Protein AF-A0A8H8BY19-F1 (afdb_monomer)

Sequence (186 aa):
MSLSYDSFLDRKVAGRWGPIPSEADAIRGLIRGDLSTEQAAKEFIKDVNASRSVDQAEMKLWRIWRLLADVTAKFPLYHDQLLDMTVAIHSLPSLQIQGETAVKWEDLPILSQTWAETVFNWSDLANTESANLPGHINHMAFTAKLTAKAIPGADFISHAEDDMWYAFEKTPELAEELNTMAAFRA

Structure (mmCIF, N/CA/C/O backbone):
data_AF-A0A8H8BY19-F1
#
_entry.id   AF-A0A8H8BY19-F1
#
loop_
_atom_site.group_PDB
_atom_site.id
_atom_site.type_symbol
_atom_site.label_atom_id
_atom_site.label_alt_id
_atom_site.label_comp_id
_atom_site.label_asym_id
_atom_site.label_entity_id
_atom_site.label_seq_id
_atom_site.pdbx_PDB_ins_code
_atom_site.Cartn_x
_atom_site.Cartn_y
_atom_site.Cartn_z
_atom_site.occupancy
_atom_site.B_iso_or_equiv
_atom_site.auth_seq_id
_atom_site.auth_comp_id
_atom_site.auth_asym_id
_atom_site.auth_atom_id
_atom_site.pdbx_PDB_model_num
ATOM 1 N N . MET A 1 1 ? 23.331 2.016 -12.132 1.00 43.47 1 MET A N 1
ATOM 2 C CA . MET A 1 1 ? 22.955 0.920 -11.209 1.00 43.47 1 MET A CA 1
ATOM 3 C C . MET A 1 1 ? 21.482 1.070 -10.879 1.00 43.47 1 MET A C 1
ATOM 5 O O . MET A 1 1 ? 21.103 2.121 -10.375 1.00 43.47 1 MET A O 1
ATOM 9 N N . SER A 1 2 ? 20.646 0.084 -11.206 1.00 55.06 2 SER A N 1
ATOM 10 C CA . SER A 1 2 ? 19.261 0.049 -10.727 1.00 55.06 2 SER A CA 1
ATOM 11 C C . SER A 1 2 ? 19.271 -0.067 -9.202 1.00 55.06 2 SER A C 1
ATOM 13 O O . SER A 1 2 ? 19.983 -0.912 -8.662 1.00 55.06 2 SER A O 1
ATOM 15 N N . LEU A 1 3 ? 18.518 0.785 -8.505 1.00 65.88 3 LEU A N 1
ATOM 16 C CA . LEU A 1 3 ? 18.331 0.630 -7.062 1.00 65.88 3 LEU A CA 1
ATOM 17 C C . LEU A 1 3 ? 17.654 -0.721 -6.794 1.00 65.88 3 LEU A C 1
ATOM 19 O O . LEU A 1 3 ? 16.636 -1.013 -7.420 1.00 65.88 3 LEU A O 1
ATOM 23 N N . SER A 1 4 ? 18.185 -1.525 -5.871 1.00 85.69 4 SER A N 1
ATOM 24 C CA . SER A 1 4 ? 17.437 -2.675 -5.355 1.00 85.69 4 SER A CA 1
ATOM 25 C C . SER A 1 4 ? 16.243 -2.175 -4.538 1.00 85.69 4 SER A C 1
ATOM 27 O O . SER A 1 4 ? 16.311 -1.088 -3.954 1.00 85.69 4 SER A O 1
ATOM 29 N N . TYR A 1 5 ? 15.163 -2.957 -4.462 1.00 84.25 5 TYR A N 1
ATOM 30 C CA . TYR A 1 5 ? 14.011 -2.601 -3.626 1.00 84.25 5 TYR A CA 1
ATOM 31 C C . TYR A 1 5 ? 14.418 -2.416 -2.155 1.00 84.25 5 TYR A C 1
ATOM 33 O O . TYR A 1 5 ? 13.938 -1.488 -1.516 1.00 84.25 5 TYR A O 1
ATOM 41 N N . ASP A 1 6 ? 15.386 -3.191 -1.653 1.00 89.06 6 ASP A N 1
ATOM 42 C CA . ASP A 1 6 ? 15.935 -3.013 -0.304 1.00 89.06 6 ASP A CA 1
ATOM 43 C C . ASP A 1 6 ? 16.528 -1.622 -0.104 1.00 89.06 6 ASP A C 1
ATOM 45 O O . ASP A 1 6 ? 16.096 -0.882 0.775 1.00 89.06 6 ASP A O 1
ATOM 49 N N . SER A 1 7 ? 17.444 -1.217 -0.987 1.00 90.25 7 SER A N 1
ATOM 50 C CA . SER A 1 7 ? 18.066 0.108 -0.906 1.00 90.25 7 SER A CA 1
ATOM 51 C C . SER A 1 7 ? 17.065 1.252 -1.102 1.00 90.25 7 SER A C 1
ATOM 53 O O . SER A 1 7 ? 17.299 2.370 -0.643 1.00 90.25 7 SER A O 1
ATOM 55 N N . PHE A 1 8 ? 15.949 0.997 -1.792 1.00 91.19 8 PHE A N 1
ATOM 56 C CA . PHE A 1 8 ? 14.873 1.968 -1.964 1.00 91.19 8 PHE A CA 1
ATOM 57 C C . PHE A 1 8 ? 14.074 2.131 -0.676 1.00 91.19 8 PHE A C 1
ATOM 59 O O . PHE A 1 8 ? 13.877 3.257 -0.222 1.00 91.19 8 PHE A O 1
ATOM 66 N N . LEU A 1 9 ? 13.660 1.014 -0.080 1.00 92.56 9 LEU A N 1
ATOM 67 C CA . LEU A 1 9 ? 12.917 0.990 1.173 1.00 92.56 9 LEU A CA 1
ATOM 68 C C . LEU A 1 9 ? 13.741 1.594 2.315 1.00 92.56 9 LEU A C 1
ATOM 70 O O . LEU A 1 9 ? 13.229 2.442 3.039 1.00 92.56 9 LEU A O 1
ATOM 74 N N . ASP A 1 10 ? 15.034 1.276 2.405 1.00 92.81 10 ASP A N 1
ATOM 75 C CA . ASP A 1 10 ? 15.926 1.840 3.427 1.00 92.81 10 ASP A CA 1
ATOM 76 C C . ASP A 1 10 ? 16.028 3.369 3.316 1.00 92.81 10 ASP A C 1
ATOM 78 O O . ASP A 1 10 ? 15.975 4.085 4.317 1.00 92.81 10 ASP A O 1
ATOM 82 N N . ARG A 1 11 ? 16.105 3.903 2.088 1.00 91.50 11 ARG A N 1
ATOM 83 C CA . ARG A 1 11 ? 16.092 5.358 1.856 1.00 91.50 11 ARG A CA 1
ATOM 84 C C . ARG A 1 11 ? 14.761 5.995 2.225 1.00 91.50 11 ARG A C 1
ATOM 86 O O . ARG A 1 11 ? 14.761 7.115 2.727 1.00 91.50 11 ARG A O 1
ATOM 93 N N . LYS A 1 12 ? 13.642 5.317 1.955 1.00 90.62 12 LYS A N 1
ATOM 94 C CA . LYS A 1 12 ? 12.312 5.803 2.336 1.00 90.62 12 LYS A CA 1
ATOM 95 C C . LYS A 1 12 ? 12.190 5.863 3.855 1.00 90.62 12 LYS A C 1
ATOM 97 O O . LYS A 1 12 ? 11.837 6.920 4.361 1.00 90.62 12 LYS A O 1
ATOM 102 N N . VAL A 1 13 ? 12.573 4.802 4.566 1.00 92.50 13 VAL A N 1
ATOM 103 C CA . VAL A 1 13 ? 12.566 4.740 6.040 1.00 92.50 13 VAL A CA 1
ATOM 104 C C . VAL A 1 13 ? 13.479 5.798 6.669 1.00 92.50 13 VAL A C 1
ATOM 106 O O . VAL A 1 13 ? 13.131 6.386 7.686 1.00 92.50 13 VAL A O 1
ATOM 109 N N . ALA A 1 14 ? 14.627 6.096 6.056 1.00 89.94 14 ALA A N 1
ATOM 110 C CA . ALA A 1 14 ? 15.522 7.156 6.528 1.00 89.94 14 ALA A CA 1
ATOM 111 C C . ALA A 1 14 ? 14.954 8.581 6.344 1.00 89.94 14 ALA A C 1
ATOM 113 O O . ALA A 1 14 ? 15.517 9.547 6.866 1.00 89.94 14 ALA A O 1
ATOM 114 N N . GLY A 1 15 ? 13.867 8.742 5.584 1.00 87.06 15 GLY A N 1
ATOM 115 C CA . GLY A 1 15 ? 13.211 10.025 5.370 1.00 87.06 15 GLY A CA 1
ATOM 116 C C . GLY A 1 15 ? 12.492 10.524 6.624 1.00 87.06 15 GLY A C 1
ATOM 117 O O . GLY A 1 15 ? 11.805 9.769 7.302 1.00 87.06 15 GLY A O 1
ATOM 118 N N . ARG A 1 16 ? 12.572 11.834 6.896 1.00 78.75 16 ARG A N 1
ATOM 119 C CA . ARG A 1 16 ? 11.925 12.477 8.061 1.00 78.75 16 ARG A CA 1
ATOM 120 C C . ARG A 1 16 ? 10.416 12.205 8.163 1.00 78.75 16 ARG A C 1
ATOM 122 O O . ARG A 1 16 ? 9.881 12.154 9.263 1.00 78.75 16 ARG A O 1
ATOM 129 N N . TRP A 1 17 ? 9.762 12.059 7.017 1.00 77.69 17 TRP A N 1
ATOM 130 C CA . TRP A 1 17 ? 8.329 11.779 6.881 1.00 77.69 17 TRP A CA 1
ATOM 131 C C . TRP A 1 17 ? 8.085 10.440 6.172 1.00 77.69 17 TRP A C 1
ATOM 133 O O . TRP A 1 17 ? 7.052 10.239 5.543 1.00 77.69 17 TRP A O 1
ATOM 143 N N . GLY A 1 18 ? 9.092 9.566 6.195 1.00 80.56 18 GLY A N 1
ATOM 144 C CA . GLY A 1 18 ? 9.059 8.267 5.549 1.00 80.56 18 GLY A CA 1
ATOM 145 C C . GLY A 1 18 ? 8.195 7.248 6.288 1.00 80.56 18 GLY A C 1
ATOM 146 O O . GLY A 1 18 ? 7.755 7.506 7.412 1.00 80.56 18 GLY A O 1
ATOM 147 N N . PRO A 1 19 ? 7.963 6.077 5.671 1.00 89.81 19 PRO A N 1
ATOM 148 C CA . PRO A 1 19 ? 7.373 4.938 6.360 1.00 89.81 19 PRO A CA 1
ATOM 149 C C . PRO A 1 19 ? 8.201 4.532 7.577 1.00 89.81 19 PRO A C 1
ATOM 151 O O . PRO A 1 19 ? 9.410 4.774 7.643 1.00 89.81 19 PRO A O 1
ATOM 154 N N . ILE A 1 20 ? 7.563 3.847 8.518 1.00 92.81 20 ILE A N 1
ATOM 155 C CA . ILE A 1 20 ? 8.289 3.224 9.627 1.00 92.81 20 ILE A CA 1
ATOM 156 C C . ILE A 1 20 ? 8.901 1.882 9.179 1.00 92.81 20 ILE A C 1
ATOM 158 O O . ILE A 1 20 ? 8.417 1.280 8.216 1.00 92.81 20 ILE A O 1
ATOM 162 N N . PRO A 1 21 ? 9.934 1.365 9.876 1.00 93.50 21 PRO A N 1
ATOM 163 C CA . PRO A 1 21 ? 10.612 0.132 9.473 1.00 93.50 21 PRO A CA 1
ATOM 164 C C . PRO A 1 21 ? 9.674 -1.058 9.243 1.00 93.50 21 PRO A C 1
ATOM 166 O O . PRO A 1 21 ? 9.805 -1.735 8.231 1.00 93.50 21 PRO A O 1
ATOM 169 N N . SER A 1 22 ? 8.672 -1.262 10.107 1.00 92.88 22 SER A N 1
ATOM 170 C CA . SER A 1 22 ? 7.745 -2.396 9.980 1.00 92.88 22 SER A CA 1
ATOM 171 C C . SER A 1 22 ? 6.882 -2.350 8.715 1.00 92.88 22 SER A C 1
ATOM 173 O O . SER A 1 22 ? 6.568 -3.395 8.157 1.00 92.88 22 SER A O 1
ATOM 175 N N . GLU A 1 23 ? 6.519 -1.156 8.233 1.00 95.75 23 GLU A N 1
ATOM 176 C CA . GLU A 1 23 ? 5.756 -0.994 6.984 1.00 95.75 23 GLU A CA 1
ATOM 177 C C . GLU A 1 23 ? 6.618 -1.389 5.776 1.00 95.75 23 GLU A C 1
ATOM 179 O O . GLU A 1 23 ? 6.172 -2.105 4.878 1.00 95.75 23 GLU A O 1
ATOM 184 N N . ALA A 1 24 ? 7.887 -0.975 5.777 1.00 95.81 24 ALA A N 1
ATOM 185 C CA . ALA A 1 24 ? 8.849 -1.369 4.753 1.00 95.81 24 ALA A CA 1
ATOM 186 C C . ALA A 1 24 ? 9.183 -2.870 4.817 1.00 95.81 24 A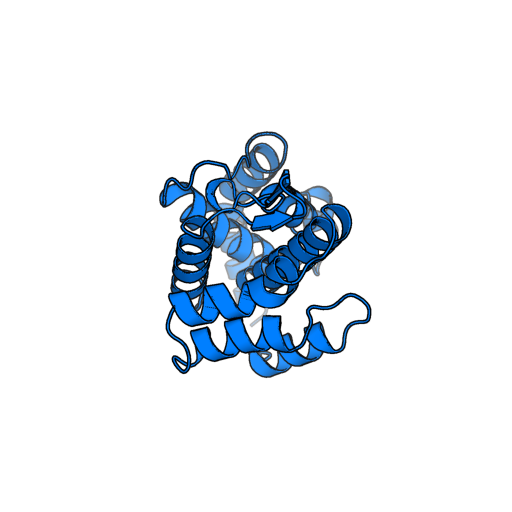LA A C 1
ATOM 188 O O . ALA A 1 24 ? 9.274 -3.528 3.778 1.00 95.81 24 ALA A O 1
ATOM 189 N N . ASP A 1 25 ? 9.327 -3.422 6.022 1.00 96.06 25 ASP A N 1
ATOM 190 C CA . ASP A 1 25 ? 9.606 -4.841 6.246 1.00 96.06 25 ASP A CA 1
ATOM 191 C C . ASP A 1 25 ? 8.457 -5.739 5.783 1.00 96.06 25 ASP A C 1
ATOM 193 O O . ASP A 1 25 ? 8.717 -6.811 5.241 1.00 96.06 25 ASP A O 1
ATOM 197 N N . ALA A 1 26 ? 7.203 -5.297 5.909 1.00 97.81 26 ALA A N 1
ATOM 198 C CA . ALA A 1 26 ? 6.054 -6.027 5.379 1.00 97.81 26 ALA A CA 1
ATOM 199 C C . ALA A 1 26 ? 6.132 -6.188 3.848 1.00 97.81 26 ALA A C 1
ATOM 201 O O . ALA A 1 26 ? 5.996 -7.300 3.335 1.00 97.81 26 ALA A O 1
ATOM 202 N N . ILE A 1 27 ? 6.438 -5.105 3.119 1.00 97.19 27 ILE A N 1
ATOM 203 C CA . ILE A 1 27 ? 6.631 -5.145 1.658 1.00 97.19 27 ILE A CA 1
ATOM 204 C C . ILE A 1 27 ? 7.841 -6.010 1.291 1.00 97.19 27 ILE A C 1
ATOM 206 O O . ILE A 1 27 ? 7.775 -6.819 0.366 1.00 97.19 27 ILE A O 1
ATOM 210 N N . ARG A 1 28 ? 8.950 -5.861 2.018 1.00 95.69 28 ARG A N 1
ATOM 211 C CA . ARG A 1 28 ? 10.169 -6.652 1.814 1.00 95.69 28 ARG A CA 1
ATOM 212 C C . ARG A 1 28 ? 9.901 -8.144 1.997 1.00 95.69 28 ARG A C 1
ATOM 214 O O . ARG A 1 28 ? 10.290 -8.932 1.139 1.00 95.69 28 ARG A O 1
ATOM 221 N N . GLY A 1 29 ? 9.228 -8.518 3.082 1.00 97.06 29 GLY A N 1
ATOM 222 C CA . GLY A 1 29 ? 8.882 -9.902 3.383 1.00 97.06 29 GLY A CA 1
ATOM 223 C C . GLY A 1 29 ? 7.946 -10.502 2.337 1.00 97.06 29 GLY A C 1
ATOM 224 O O . GLY A 1 29 ? 8.169 -11.628 1.903 1.00 97.06 29 GLY A O 1
ATOM 225 N N . LEU A 1 30 ? 6.966 -9.731 1.857 1.00 97.62 30 LEU A N 1
ATOM 226 C CA . LEU A 1 30 ? 6.095 -10.143 0.755 1.00 97.62 30 LEU A CA 1
ATOM 227 C C . LEU A 1 30 ? 6.883 -10.398 -0.538 1.00 97.62 30 LEU A C 1
ATOM 229 O O . LEU A 1 30 ? 6.752 -11.451 -1.153 1.00 97.62 30 LEU A O 1
ATOM 233 N N . ILE A 1 31 ? 7.725 -9.443 -0.943 1.00 95.31 31 ILE A N 1
ATOM 234 C CA . ILE A 1 31 ? 8.509 -9.515 -2.184 1.00 95.31 31 ILE A CA 1
ATOM 235 C C . ILE A 1 31 ? 9.494 -10.691 -2.167 1.00 95.31 31 ILE A C 1
ATOM 237 O O . ILE A 1 31 ? 9.711 -11.331 -3.197 1.00 95.31 31 ILE A O 1
ATOM 241 N N . ARG A 1 32 ? 10.090 -10.986 -1.008 1.00 94.81 32 ARG A N 1
ATOM 242 C CA . ARG A 1 32 ? 11.016 -12.115 -0.827 1.00 94.81 32 ARG A CA 1
ATOM 243 C C . ARG A 1 32 ? 10.314 -13.468 -0.715 1.00 94.81 32 ARG A C 1
ATOM 245 O O . ARG A 1 32 ? 10.975 -14.489 -0.874 1.00 94.81 32 ARG A O 1
ATOM 252 N N . GLY A 1 33 ? 9.007 -13.477 -0.455 1.00 95.25 33 GLY A N 1
ATOM 253 C CA . GLY A 1 33 ? 8.255 -14.687 -0.120 1.00 95.25 33 GLY A CA 1
ATOM 254 C C . GLY A 1 33 ? 8.462 -15.164 1.322 1.00 95.25 33 GLY A C 1
ATOM 255 O O . GLY A 1 33 ? 8.084 -16.286 1.648 1.00 95.25 33 GLY A O 1
ATOM 256 N N . ASP A 1 34 ? 9.041 -14.325 2.186 1.00 97.25 34 ASP A N 1
ATOM 257 C CA . ASP A 1 34 ? 9.213 -14.601 3.618 1.00 97.25 34 ASP A CA 1
ATOM 258 C C . ASP A 1 34 ? 7.882 -14.464 4.382 1.00 97.25 34 ASP A C 1
ATOM 260 O O . ASP A 1 34 ? 7.689 -15.081 5.431 1.00 97.25 34 ASP A O 1
ATOM 264 N N . LEU A 1 35 ? 6.960 -13.647 3.860 1.00 98.06 35 LEU A N 1
ATOM 265 C CA . LEU A 1 35 ? 5.611 -13.451 4.385 1.00 98.06 35 LEU A CA 1
ATOM 266 C C . LEU A 1 35 ? 4.572 -13.858 3.339 1.00 98.06 35 LEU A C 1
ATOM 268 O O . LEU A 1 35 ? 4.680 -13.497 2.168 1.00 98.06 35 LEU A O 1
ATOM 272 N N . SER A 1 36 ? 3.521 -14.547 3.787 1.00 98.38 36 SER A N 1
ATOM 273 C CA . SER A 1 36 ? 2.288 -14.678 2.998 1.00 98.38 36 SER A CA 1
ATOM 274 C C . SER A 1 36 ? 1.613 -13.319 2.799 1.00 98.38 36 SER A C 1
ATOM 276 O O . SER A 1 36 ? 1.825 -12.385 3.579 1.00 98.38 36 SER A O 1
ATOM 278 N N . THR A 1 37 ? 0.745 -13.230 1.793 1.00 97.81 37 THR A N 1
ATOM 279 C CA . THR A 1 37 ? -0.059 -12.040 1.492 1.00 97.81 37 THR A CA 1
ATOM 280 C C . THR A 1 37 ? -0.803 -11.514 2.723 1.00 97.81 37 THR A C 1
ATOM 282 O O . THR A 1 37 ? -0.755 -10.321 3.023 1.00 97.81 37 THR A O 1
ATOM 285 N N . GLU A 1 38 ? -1.436 -12.394 3.498 1.00 98.00 38 GLU A N 1
ATOM 286 C CA . GLU A 1 38 ? -2.218 -12.028 4.680 1.00 98.00 38 GLU A CA 1
ATOM 287 C C . GLU A 1 38 ? -1.337 -11.571 5.847 1.00 98.00 38 GLU A C 1
ATOM 289 O O . GLU A 1 38 ? -1.726 -10.687 6.615 1.00 98.00 38 GLU A O 1
ATOM 294 N N . GLN A 1 39 ? -0.153 -12.171 6.008 1.00 98.25 39 GLN A N 1
ATOM 295 C CA . GLN A 1 39 ? 0.817 -11.743 7.020 1.00 98.25 39 GLN A CA 1
ATOM 296 C C . GLN A 1 39 ? 1.388 -10.369 6.676 1.00 98.25 39 GLN A C 1
ATOM 298 O O . GLN A 1 39 ? 1.431 -9.500 7.546 1.00 98.25 39 GLN A O 1
ATOM 303 N N . ALA A 1 40 ? 1.772 -10.164 5.415 1.00 98.38 40 ALA A N 1
ATOM 304 C CA . ALA A 1 40 ? 2.260 -8.883 4.930 1.00 98.38 40 ALA A CA 1
ATOM 305 C C . ALA A 1 40 ? 1.201 -7.789 5.103 1.00 98.38 40 ALA A C 1
ATOM 307 O O . ALA A 1 40 ? 1.508 -6.750 5.675 1.00 98.38 40 ALA A O 1
ATOM 308 N N . ALA A 1 41 ? -0.057 -8.047 4.728 1.00 98.25 41 ALA A N 1
ATOM 309 C CA . ALA A 1 41 ? -1.160 -7.106 4.925 1.00 98.25 41 ALA A CA 1
ATOM 310 C C . ALA A 1 41 ? -1.295 -6.674 6.395 1.00 98.25 41 ALA A C 1
ATOM 312 O O . ALA A 1 41 ? -1.329 -5.481 6.690 1.00 98.25 41 ALA A O 1
ATOM 313 N N . LYS A 1 42 ? -1.313 -7.633 7.333 1.00 97.94 42 LYS A N 1
ATOM 314 C CA . LYS A 1 42 ? -1.439 -7.350 8.774 1.00 97.94 42 LYS A CA 1
ATOM 315 C C . LYS A 1 42 ? -0.250 -6.580 9.339 1.00 97.94 42 LYS A C 1
ATOM 317 O O . LYS A 1 42 ? -0.460 -5.674 10.142 1.00 97.94 42 LYS A O 1
ATOM 322 N N . GLU A 1 43 ? 0.973 -6.935 8.951 1.00 98.00 43 GLU A N 1
ATOM 323 C CA . GLU A 1 43 ? 2.173 -6.213 9.389 1.00 98.00 43 GLU A CA 1
ATOM 324 C C . GLU A 1 43 ? 2.242 -4.809 8.773 1.00 98.00 43 GLU A C 1
ATOM 326 O O . GLU A 1 43 ? 2.605 -3.860 9.466 1.00 98.00 43 GLU A O 1
ATOM 331 N N . PHE A 1 44 ? 1.802 -4.645 7.522 1.00 98.19 44 PHE A N 1
ATOM 332 C CA . PHE A 1 44 ? 1.781 -3.362 6.823 1.00 98.19 44 PHE A CA 1
ATOM 333 C C . PHE A 1 44 ? 0.859 -2.342 7.502 1.00 98.19 44 PHE A C 1
ATOM 335 O O . PHE A 1 44 ? 1.245 -1.194 7.694 1.00 98.19 44 PHE A O 1
ATOM 342 N N . ILE A 1 45 ? -0.334 -2.761 7.938 1.00 97.50 45 ILE A N 1
ATOM 343 C CA . ILE A 1 45 ? -1.305 -1.867 8.597 1.00 97.50 45 ILE A CA 1
ATOM 344 C C . ILE A 1 45 ? -1.184 -1.832 10.128 1.00 97.50 45 ILE A C 1
ATOM 346 O O . ILE A 1 45 ? -2.002 -1.215 10.814 1.00 97.50 45 ILE A O 1
ATOM 350 N N . LYS A 1 46 ? -0.194 -2.524 10.696 1.00 97.00 46 LYS A N 1
ATOM 351 C CA . LYS A 1 46 ? -0.076 -2.766 12.141 1.00 97.00 46 LYS A CA 1
ATOM 352 C C . LYS A 1 46 ? -0.094 -1.494 12.975 1.00 97.00 46 LYS A C 1
ATOM 354 O O . LYS A 1 46 ? -0.752 -1.456 14.012 1.00 97.00 46 LYS A O 1
ATOM 359 N N . ASP A 1 47 ? 0.602 -0.452 12.524 1.00 96.12 47 ASP A N 1
ATOM 360 C CA . ASP A 1 47 ? 0.636 0.819 13.246 1.00 96.12 47 ASP A CA 1
ATOM 361 C C . ASP A 1 47 ? -0.698 1.573 13.141 1.00 96.12 47 ASP A C 1
ATOM 363 O O . ASP A 1 47 ? -1.137 2.172 14.126 1.00 96.12 47 ASP A O 1
ATOM 367 N N . VAL A 1 48 ? -1.394 1.491 11.998 1.00 96.81 48 VAL A N 1
ATOM 368 C CA . VAL A 1 48 ? -2.755 2.038 11.855 1.00 96.81 48 VAL A CA 1
ATOM 369 C C . VAL A 1 48 ? -3.678 1.380 12.880 1.00 96.81 48 VAL A C 1
ATOM 371 O O . VAL A 1 48 ? -4.334 2.083 13.646 1.00 96.81 48 VAL A O 1
ATOM 374 N N . ASN A 1 49 ? -3.635 0.050 12.993 1.00 96.12 49 ASN A N 1
ATOM 375 C CA . ASN A 1 49 ? -4.430 -0.709 13.963 1.00 96.12 49 ASN A CA 1
ATOM 376 C C . ASN A 1 49 ? -4.044 -0.459 15.429 1.00 96.12 49 ASN A C 1
ATOM 378 O O . ASN A 1 49 ? -4.846 -0.714 16.324 1.00 96.12 49 ASN A O 1
ATOM 382 N N . ALA A 1 50 ? -2.837 0.044 15.693 1.00 96.50 50 ALA A N 1
ATOM 383 C CA . ALA A 1 50 ? -2.382 0.411 17.034 1.00 96.50 50 ALA A CA 1
ATOM 384 C C . ALA A 1 50 ? -2.771 1.849 17.443 1.00 96.50 50 ALA A C 1
ATOM 386 O O . ALA A 1 50 ? -2.377 2.315 18.517 1.00 96.50 50 ALA A O 1
ATOM 387 N N . SER A 1 51 ? -3.499 2.578 16.591 1.00 97.00 51 SER A N 1
ATOM 388 C CA . SER A 1 51 ? -3.932 3.958 16.846 1.00 97.00 51 SER A CA 1
ATOM 389 C C . SER A 1 51 ? -4.886 4.062 18.033 1.00 97.00 51 SER A C 1
ATOM 391 O O . SER A 1 51 ? -5.700 3.177 18.286 1.00 97.00 51 SER A O 1
ATOM 393 N N . ARG A 1 52 ? -4.789 5.174 18.770 1.00 96.19 52 ARG A N 1
ATOM 394 C CA . ARG A 1 52 ? -5.626 5.445 19.954 1.00 96.19 52 ARG A CA 1
ATOM 395 C C . ARG A 1 52 ? -6.695 6.515 19.724 1.00 96.19 52 ARG A C 1
ATOM 397 O O . ARG A 1 52 ? -7.508 6.744 20.616 1.00 96.19 52 ARG A O 1
ATOM 404 N N . SER A 1 53 ? -6.681 7.152 18.557 1.00 96.19 53 SER A N 1
ATOM 405 C CA . SER A 1 53 ? -7.675 8.120 18.086 1.00 96.19 53 SER A CA 1
ATOM 406 C C . SER A 1 53 ? -7.853 7.996 16.572 1.00 96.19 53 SER A C 1
ATOM 408 O O . SER A 1 53 ? -6.981 7.444 15.893 1.00 96.19 53 SER A O 1
ATOM 410 N N . VAL A 1 54 ? -8.963 8.530 16.057 1.00 92.94 54 VAL A N 1
ATOM 411 C CA . VAL A 1 54 ? -9.243 8.611 14.614 1.00 92.94 54 VAL A CA 1
ATOM 412 C C . VAL A 1 54 ? -8.149 9.412 13.900 1.00 92.94 54 VAL A C 1
ATOM 414 O O . VAL A 1 54 ? -7.518 8.878 12.994 1.00 92.94 54 VAL A O 1
AT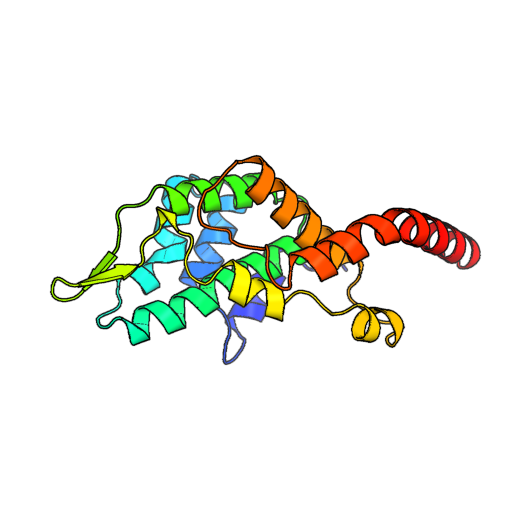OM 417 N N . ASP A 1 55 ? -7.795 10.597 14.408 1.00 92.06 55 ASP A N 1
ATOM 418 C CA . ASP A 1 55 ? -6.727 11.438 13.840 1.00 92.06 55 ASP A CA 1
ATOM 419 C C . ASP A 1 55 ? -5.384 10.696 13.699 1.00 92.06 55 ASP A C 1
ATOM 421 O O . ASP A 1 55 ? -4.667 10.841 12.709 1.00 92.06 55 ASP A O 1
ATOM 425 N N . GLN A 1 56 ? -5.024 9.864 14.689 1.00 94.50 56 GLN A N 1
ATOM 426 C CA . GLN A 1 56 ? -3.803 9.059 14.610 1.00 94.50 56 GLN A CA 1
ATOM 427 C C . GLN A 1 56 ? -3.887 8.006 13.506 1.00 94.50 56 GLN A C 1
ATOM 429 O O . GLN A 1 56 ? -2.879 7.754 12.847 1.00 94.50 56 GLN A O 1
ATOM 434 N N . ALA A 1 57 ? -5.050 7.379 13.323 1.00 94.56 57 ALA A N 1
ATOM 435 C CA . ALA A 1 57 ? -5.248 6.393 12.272 1.00 94.56 57 ALA A CA 1
ATOM 436 C C . ALA A 1 57 ? -5.153 7.050 10.887 1.00 94.56 57 ALA A C 1
ATOM 438 O O . ALA A 1 57 ? -4.414 6.550 10.041 1.00 94.56 57 ALA A O 1
ATOM 439 N N . GLU A 1 58 ? -5.796 8.203 10.686 1.00 89.56 58 GLU A N 1
ATOM 440 C CA . GLU A 1 58 ? -5.768 8.956 9.423 1.00 89.56 58 GLU A CA 1
ATOM 441 C C . GLU A 1 58 ? -4.350 9.363 9.007 1.00 89.56 58 GLU A C 1
ATOM 443 O O . GLU A 1 58 ? -3.927 9.094 7.880 1.00 89.56 58 GLU A O 1
ATOM 448 N N . MET A 1 59 ? -3.557 9.918 9.930 1.00 90.00 59 MET A N 1
ATOM 449 C CA . MET A 1 59 ? -2.161 10.278 9.642 1.00 90.00 59 MET A CA 1
ATOM 450 C C . MET A 1 59 ? -1.317 9.072 9.201 1.00 90.00 59 MET A C 1
ATOM 452 O O . MET A 1 59 ? -0.410 9.201 8.376 1.00 90.00 59 MET A O 1
ATOM 456 N N . LYS A 1 60 ? -1.583 7.891 9.768 1.00 94.75 60 LYS A N 1
ATOM 457 C CA . LYS A 1 60 ? -0.849 6.660 9.449 1.00 94.75 60 LYS A CA 1
ATOM 458 C C . LYS A 1 60 ? -1.330 6.022 8.146 1.00 94.75 60 LYS A C 1
ATOM 460 O O . LYS A 1 60 ? -0.502 5.463 7.431 1.00 94.75 60 LYS A O 1
ATOM 465 N N . LEU A 1 61 ? -2.619 6.144 7.815 1.00 94.06 61 LEU A N 1
ATOM 466 C CA . LEU A 1 61 ? -3.173 5.711 6.529 1.00 94.06 61 LEU A CA 1
ATOM 467 C C . LEU A 1 61 ? -2.439 6.390 5.364 1.00 94.06 61 LEU A C 1
ATOM 469 O O . LEU A 1 61 ? -1.993 5.711 4.441 1.00 94.06 61 LEU A O 1
ATOM 473 N N . TRP A 1 62 ? -2.218 7.707 5.446 1.00 91.31 62 TRP A N 1
ATOM 474 C CA . TRP A 1 62 ? -1.527 8.444 4.383 1.00 91.31 62 TRP A CA 1
ATOM 475 C C . TRP A 1 62 ? -0.114 7.893 4.161 1.00 91.31 62 TRP A C 1
ATOM 477 O O . TRP A 1 62 ? 0.315 7.669 3.031 1.00 91.31 62 TRP A O 1
ATOM 487 N N . ARG A 1 63 ? 0.604 7.585 5.247 1.00 92.69 63 ARG A N 1
ATOM 488 C CA . ARG A 1 63 ? 1.973 7.059 5.185 1.00 92.69 63 ARG A CA 1
ATOM 489 C C . ARG A 1 63 ? 2.047 5.692 4.502 1.00 92.69 63 ARG A C 1
ATOM 491 O O . ARG A 1 63 ? 2.900 5.509 3.630 1.00 92.69 63 ARG A O 1
ATOM 498 N N . ILE A 1 64 ? 1.164 4.754 4.857 1.00 95.19 64 ILE A N 1
ATOM 499 C CA . ILE A 1 64 ? 1.163 3.420 4.238 1.00 95.19 64 ILE A CA 1
ATOM 500 C C . ILE A 1 64 ? 0.785 3.498 2.754 1.00 95.19 64 ILE A C 1
ATOM 502 O O . ILE A 1 64 ? 1.449 2.892 1.913 1.00 95.19 64 ILE A O 1
ATOM 506 N N . TRP A 1 65 ? -0.206 4.314 2.391 1.00 92.94 65 TRP A N 1
ATOM 507 C CA . TRP A 1 65 ? -0.628 4.449 0.998 1.00 92.94 65 TRP A CA 1
ATOM 508 C C . TRP A 1 65 ? 0.391 5.182 0.142 1.00 92.94 65 TRP A C 1
ATOM 510 O O . TRP A 1 65 ? 0.597 4.800 -1.013 1.00 92.94 65 TRP A O 1
ATOM 520 N N . ARG A 1 66 ? 1.105 6.153 0.718 1.00 91.06 66 ARG A N 1
ATOM 521 C CA . ARG A 1 66 ? 2.222 6.825 0.056 1.00 91.06 66 ARG A CA 1
ATOM 522 C C . ARG A 1 66 ? 3.368 5.855 -0.212 1.00 91.06 66 ARG A C 1
ATOM 524 O O . ARG A 1 66 ? 3.909 5.855 -1.317 1.00 91.06 66 ARG A O 1
ATOM 531 N N . LEU A 1 67 ? 3.718 5.009 0.761 1.00 93.56 67 LEU A N 1
ATOM 532 C CA . LEU A 1 67 ? 4.736 3.977 0.563 1.00 93.56 67 LEU A CA 1
ATOM 533 C C . LEU A 1 67 ? 4.328 3.006 -0.552 1.00 93.56 67 LEU A C 1
ATOM 535 O O . LEU A 1 67 ? 5.140 2.718 -1.431 1.00 93.56 67 LEU A O 1
ATOM 539 N N . LEU A 1 68 ? 3.080 2.531 -0.545 1.00 94.06 68 LEU A N 1
ATOM 540 C CA . LEU A 1 68 ? 2.580 1.643 -1.592 1.00 94.06 68 LEU A CA 1
ATOM 541 C C . LEU A 1 68 ? 2.679 2.307 -2.974 1.00 94.06 68 LEU A C 1
ATOM 543 O O . LEU A 1 68 ? 3.234 1.702 -3.888 1.00 94.06 68 LEU A O 1
ATOM 547 N N . ALA A 1 69 ? 2.238 3.563 -3.107 1.00 88.56 69 ALA A N 1
ATOM 548 C CA . ALA A 1 69 ? 2.331 4.337 -4.348 1.00 88.56 69 ALA A CA 1
ATOM 549 C C . ALA A 1 69 ? 3.777 4.485 -4.852 1.00 88.56 69 ALA A C 1
ATOM 551 O O . ALA A 1 69 ? 4.065 4.307 -6.036 1.00 88.56 69 ALA A O 1
ATOM 552 N N . ASP A 1 70 ? 4.703 4.783 -3.942 1.00 89.44 70 ASP A N 1
ATOM 553 C CA . ASP A 1 70 ? 6.124 4.929 -4.239 1.00 89.44 70 ASP A CA 1
ATOM 554 C C . ASP A 1 70 ? 6.746 3.612 -4.746 1.00 89.44 70 ASP A C 1
ATOM 556 O O . ASP A 1 70 ? 7.551 3.614 -5.685 1.00 89.44 70 ASP A O 1
ATOM 560 N N . VAL A 1 71 ? 6.384 2.478 -4.136 1.00 91.81 71 VAL A N 1
ATOM 561 C CA . VAL A 1 71 ? 6.878 1.150 -4.532 1.00 91.81 71 VAL A CA 1
ATOM 562 C C . VAL A 1 71 ? 6.277 0.725 -5.870 1.00 91.81 71 VAL A C 1
ATOM 564 O O . VAL A 1 71 ? 7.017 0.245 -6.730 1.00 91.81 71 VAL A O 1
ATOM 567 N N . THR A 1 72 ? 4.977 0.933 -6.086 1.00 89.94 72 THR A N 1
ATOM 568 C CA . THR A 1 72 ? 4.294 0.541 -7.331 1.00 89.94 72 THR A CA 1
ATOM 569 C C . THR A 1 72 ? 4.789 1.350 -8.522 1.00 89.94 72 THR A C 1
ATOM 571 O O . THR A 1 72 ? 4.978 0.781 -9.597 1.00 89.94 72 THR A O 1
ATOM 574 N N . ALA A 1 73 ? 5.101 2.633 -8.325 1.00 86.12 73 ALA A N 1
ATOM 575 C CA . ALA A 1 73 ? 5.746 3.466 -9.332 1.00 86.12 73 ALA A CA 1
ATOM 576 C C . ALA A 1 73 ? 7.154 2.951 -9.682 1.00 86.12 73 ALA A C 1
ATOM 578 O O . ALA A 1 73 ? 7.569 2.952 -10.844 1.00 86.12 73 ALA A O 1
ATOM 579 N N . LYS A 1 74 ? 7.927 2.506 -8.684 1.00 87.81 74 LYS A N 1
ATOM 580 C CA . LYS A 1 74 ? 9.340 2.161 -8.888 1.00 87.81 74 LYS A CA 1
ATOM 581 C C . LYS A 1 74 ? 9.576 0.726 -9.360 1.00 87.81 74 LYS A C 1
ATOM 583 O O . LYS A 1 74 ? 10.539 0.498 -10.093 1.00 87.81 74 LYS A O 1
ATOM 588 N N . PHE A 1 75 ? 8.742 -0.223 -8.942 1.00 90.69 75 PHE A N 1
ATOM 589 C CA . PHE A 1 75 ? 8.972 -1.656 -9.135 1.00 90.69 75 PHE A CA 1
ATOM 590 C C . PHE A 1 75 ? 7.736 -2.366 -9.707 1.00 90.69 75 PHE A C 1
ATOM 592 O O . PHE A 1 75 ? 7.063 -3.113 -8.993 1.00 90.69 75 PHE A O 1
ATOM 599 N N . PRO A 1 76 ? 7.456 -2.200 -11.013 1.00 89.75 76 PRO A N 1
ATOM 600 C CA . PRO A 1 76 ? 6.270 -2.781 -11.639 1.00 89.75 76 PRO A CA 1
ATOM 601 C C . PRO A 1 76 ? 6.237 -4.311 -11.625 1.00 89.75 76 PRO A C 1
ATOM 603 O O . PRO A 1 76 ? 5.173 -4.920 -11.666 1.00 89.75 76 PRO A O 1
ATOM 606 N N . LEU A 1 77 ? 7.402 -4.946 -11.497 1.00 92.75 77 LEU A N 1
ATOM 607 C CA . LEU A 1 77 ? 7.523 -6.401 -11.462 1.00 92.75 77 LEU A CA 1
ATOM 608 C C . LEU A 1 77 ? 6.853 -7.052 -10.235 1.00 92.75 77 LEU A C 1
ATOM 610 O O . LEU A 1 77 ? 6.609 -8.252 -10.257 1.00 92.75 77 LEU A O 1
ATOM 614 N N . TYR A 1 78 ? 6.555 -6.273 -9.187 1.00 94.25 78 T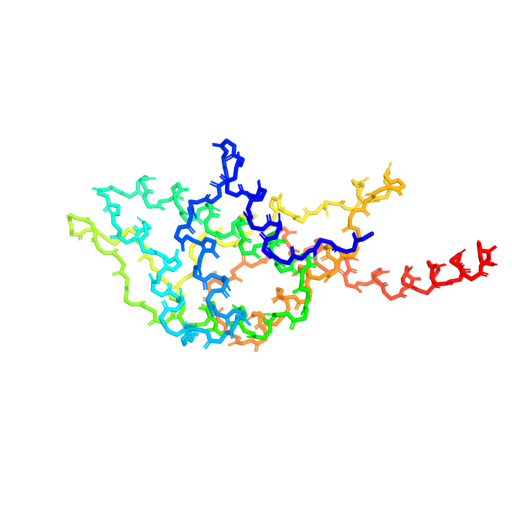YR A N 1
ATOM 615 C CA . TYR A 1 78 ? 5.892 -6.749 -7.966 1.00 94.25 78 TYR A CA 1
ATOM 616 C C . TYR A 1 78 ? 4.420 -6.333 -7.873 1.00 94.25 78 TYR A C 1
ATOM 618 O O . TYR A 1 78 ? 3.808 -6.463 -6.814 1.00 94.25 78 TYR A O 1
ATOM 626 N N . HIS A 1 79 ? 3.843 -5.790 -8.950 1.00 93.88 79 HIS A N 1
ATOM 627 C CA . HIS A 1 79 ? 2.456 -5.322 -8.940 1.00 93.88 79 HIS A CA 1
ATOM 628 C C . HIS A 1 79 ? 1.467 -6.402 -8.523 1.00 93.88 79 HIS A C 1
ATOM 630 O O . HIS A 1 79 ? 0.540 -6.086 -7.795 1.00 93.88 79 HIS A O 1
ATOM 636 N N . ASP A 1 80 ? 1.643 -7.652 -8.943 1.00 94.38 80 ASP A N 1
ATOM 637 C CA . ASP A 1 80 ? 0.664 -8.695 -8.619 1.00 94.38 80 ASP A CA 1
ATOM 638 C C . ASP A 1 80 ? 0.698 -9.043 -7.123 1.00 94.38 80 ASP A C 1
ATOM 640 O O . ASP A 1 80 ? -0.346 -9.070 -6.478 1.00 94.38 80 ASP A O 1
ATOM 644 N N . GLN A 1 81 ? 1.888 -9.165 -6.526 1.00 96.44 81 GLN A N 1
ATOM 645 C CA . GLN A 1 81 ? 2.022 -9.373 -5.081 1.00 96.44 81 GLN A CA 1
ATOM 646 C C . GLN A 1 81 ? 1.433 -8.202 -4.282 1.00 96.44 81 GLN A C 1
ATOM 648 O O . GLN A 1 81 ? 0.701 -8.403 -3.313 1.00 96.44 81 GLN A O 1
ATOM 653 N N . LEU A 1 82 ? 1.738 -6.964 -4.683 1.00 96.12 82 LEU A N 1
ATOM 654 C CA . LEU A 1 82 ? 1.234 -5.760 -4.014 1.00 96.12 82 LEU A CA 1
ATOM 655 C C . LEU A 1 82 ? -0.286 -5.612 -4.168 1.00 96.12 82 LEU A C 1
ATOM 657 O O . LEU A 1 82 ? -0.956 -5.127 -3.253 1.00 96.12 82 LEU A O 1
ATOM 661 N N . LEU A 1 83 ? -0.833 -6.044 -5.306 1.00 93.94 83 LEU A N 1
ATOM 662 C CA . LEU A 1 83 ? -2.267 -6.070 -5.572 1.00 93.94 83 LEU A CA 1
ATOM 663 C C . LEU A 1 83 ? -2.953 -7.048 -4.625 1.00 93.94 83 LEU A C 1
ATOM 665 O O . LEU A 1 83 ? -3.903 -6.667 -3.946 1.00 93.94 83 LEU A O 1
ATOM 669 N N . ASP A 1 84 ? -2.436 -8.271 -4.529 1.00 95.81 84 ASP A N 1
ATOM 670 C CA . ASP A 1 84 ? -2.973 -9.297 -3.638 1.00 95.81 84 ASP A CA 1
ATOM 671 C C . ASP A 1 84 ? -2.904 -8.847 -2.171 1.00 95.81 84 ASP A C 1
ATOM 673 O O . ASP A 1 84 ? -3.867 -9.024 -1.425 1.00 95.81 84 ASP A O 1
ATOM 677 N N . MET A 1 85 ? -1.821 -8.177 -1.757 1.00 97.31 85 MET A N 1
ATOM 678 C CA . MET A 1 85 ? -1.723 -7.597 -0.411 1.00 97.31 85 MET A CA 1
ATOM 679 C C . MET A 1 85 ? -2.778 -6.509 -0.182 1.00 97.31 85 MET A C 1
ATOM 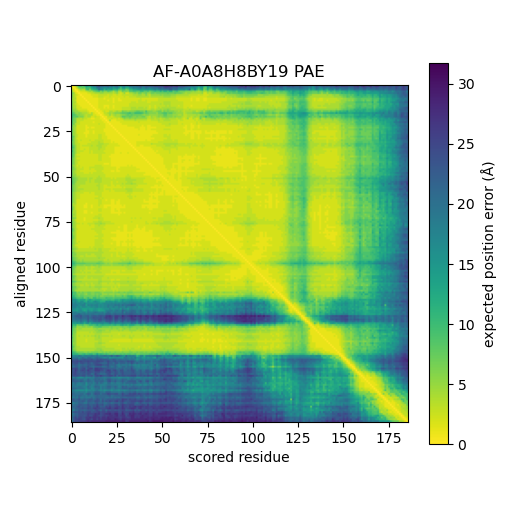681 O O . MET A 1 85 ? -3.392 -6.465 0.881 1.00 97.31 85 MET A O 1
ATOM 685 N N . THR A 1 86 ? -3.025 -5.651 -1.172 1.00 95.00 86 THR A N 1
ATOM 686 C CA . THR A 1 86 ? -4.044 -4.591 -1.078 1.00 95.00 86 THR A CA 1
ATOM 687 C C . THR A 1 86 ? -5.456 -5.181 -0.993 1.00 95.00 86 THR A C 1
ATOM 689 O O . THR A 1 86 ? -6.255 -4.742 -0.169 1.00 95.00 86 THR A O 1
ATOM 692 N N . VAL A 1 87 ? -5.746 -6.236 -1.763 1.00 93.00 87 VAL A N 1
ATOM 693 C CA . VAL A 1 87 ? -7.000 -7.011 -1.675 1.00 93.00 87 VAL A CA 1
ATOM 694 C C . VAL A 1 87 ? -7.152 -7.665 -0.296 1.00 93.00 87 VAL A C 1
ATOM 696 O O . VAL A 1 87 ? -8.245 -7.675 0.281 1.00 93.00 87 VAL A O 1
ATOM 699 N N . ALA A 1 88 ? -6.060 -8.191 0.260 1.00 96.00 88 ALA A N 1
ATOM 700 C CA . ALA A 1 88 ? -6.068 -8.753 1.603 1.00 96.00 88 ALA A CA 1
ATOM 701 C C . ALA A 1 88 ? -6.359 -7.680 2.660 1.00 96.00 88 ALA A C 1
ATOM 703 O O . ALA A 1 88 ? -7.152 -7.950 3.557 1.00 96.00 88 ALA A O 1
ATOM 704 N N . ILE A 1 89 ? -5.797 -6.468 2.530 1.00 96.12 89 ILE A N 1
ATOM 705 C CA . ILE A 1 89 ? -6.116 -5.327 3.405 1.00 96.12 89 ILE A CA 1
ATOM 706 C C . ILE A 1 89 ? -7.597 -4.966 3.299 1.00 96.12 89 ILE A C 1
ATOM 708 O O . ILE A 1 89 ? -8.255 -4.879 4.329 1.00 96.12 89 ILE A O 1
ATOM 712 N N . HIS A 1 90 ? -8.129 -4.829 2.082 1.00 93.00 90 HIS A N 1
ATOM 713 C CA . HIS A 1 90 ? -9.545 -4.534 1.839 1.00 93.00 90 HIS A CA 1
ATOM 714 C C . HIS A 1 90 ? -10.491 -5.497 2.579 1.00 93.00 90 HIS A C 1
ATOM 716 O O . HIS A 1 90 ? -11.558 -5.111 3.040 1.00 93.00 90 HIS A O 1
ATOM 722 N N . SER A 1 91 ? -10.081 -6.756 2.739 1.00 93.19 91 SER A N 1
ATOM 723 C CA . SER A 1 91 ? -10.895 -7.804 3.365 1.00 93.19 91 SER A CA 1
ATOM 724 C C . SER A 1 91 ? -10.782 -7.856 4.899 1.00 93.19 91 SER A C 1
ATOM 726 O O . SER A 1 91 ? -11.301 -8.784 5.525 1.00 93.19 91 SER A O 1
ATOM 728 N N . LEU A 1 92 ? -10.068 -6.917 5.529 1.00 95.62 92 LEU A N 1
ATOM 729 C CA . LEU A 1 92 ? -9.866 -6.894 6.979 1.00 95.62 92 LEU A CA 1
ATOM 730 C C . LEU A 1 92 ? -11.063 -6.285 7.725 1.00 95.62 92 LEU A C 1
ATOM 732 O O . LEU A 1 92 ? -11.743 -5.397 7.213 1.00 95.62 92 LEU A O 1
ATOM 736 N N . PRO A 1 93 ? -11.313 -6.711 8.978 1.00 95.62 93 PRO A N 1
ATOM 737 C CA . PRO A 1 93 ? -12.368 -6.122 9.793 1.00 95.62 93 PRO A CA 1
ATOM 738 C C . PRO A 1 93 ? -12.060 -4.659 10.114 1.00 95.62 93 PRO A C 1
ATOM 740 O O . PRO A 1 93 ? -10.921 -4.316 10.434 1.00 95.62 93 PRO A O 1
ATOM 743 N N . SER A 1 94 ? -13.096 -3.819 10.097 1.00 96.31 94 SER A N 1
ATOM 744 C CA . SER A 1 94 ? -12.987 -2.395 10.432 1.00 96.31 94 SER A CA 1
ATOM 745 C C . SER A 1 94 ? -12.304 -2.159 11.787 1.00 96.31 94 SER A C 1
ATOM 747 O O . SER A 1 94 ? -12.609 -2.830 12.778 1.00 96.31 94 SER A O 1
ATOM 749 N N . LEU A 1 95 ? -11.425 -1.157 11.848 1.00 97.19 95 LEU A N 1
ATOM 750 C CA . LEU A 1 95 ? -10.797 -0.709 13.088 1.00 97.19 95 LEU A CA 1
ATOM 751 C C . LEU A 1 95 ? -11.801 0.094 13.916 1.00 97.19 95 LEU A C 1
ATOM 753 O O . LEU A 1 95 ? -12.325 1.109 13.456 1.00 97.19 95 LEU A O 1
ATOM 757 N N . GLN A 1 96 ? -12.021 -0.338 15.156 1.00 97.19 96 GLN A N 1
ATOM 758 C CA . GLN A 1 96 ? -12.844 0.374 16.132 1.00 97.19 96 GLN A CA 1
ATOM 759 C C . GLN A 1 96 ? -11.950 1.048 17.175 1.00 97.19 96 GLN A C 1
ATOM 761 O O . GLN A 1 96 ? -11.092 0.396 17.772 1.00 97.19 96 GLN A O 1
ATOM 766 N N . ILE A 1 97 ? -12.175 2.333 17.438 1.00 96.06 97 ILE A N 1
ATOM 767 C CA . ILE A 1 97 ? -11.487 3.101 18.481 1.00 96.06 97 ILE A CA 1
ATOM 768 C C . ILE A 1 97 ? -12.558 3.737 19.361 1.00 96.06 97 ILE A C 1
ATOM 770 O O . ILE A 1 97 ? -13.395 4.485 18.880 1.00 96.06 97 ILE A O 1
ATOM 774 N N . GLN A 1 98 ? -12.554 3.411 20.657 1.00 93.69 98 GLN A N 1
ATOM 775 C CA . GLN A 1 98 ? -13.516 3.953 21.634 1.00 93.69 98 GLN A CA 1
ATOM 776 C C . GLN A 1 98 ? -15.002 3.763 21.248 1.00 93.69 98 GLN A C 1
ATOM 778 O O . GLN A 1 98 ? -15.862 4.520 21.681 1.00 93.69 98 GLN A O 1
ATOM 783 N N . GLY A 1 99 ? -15.313 2.711 20.481 1.00 91.81 99 GLY A N 1
ATOM 784 C CA . GLY A 1 99 ? -16.675 2.410 20.022 1.00 91.81 99 GLY A CA 1
ATOM 785 C C . GLY A 1 99 ? -17.065 3.081 18.703 1.00 91.81 99 GLY A C 1
ATOM 786 O O . GLY A 1 99 ? -18.166 2.841 18.215 1.00 91.81 99 GLY A O 1
ATOM 787 N N . GLU A 1 100 ? -16.169 3.869 18.111 1.00 93.44 100 GLU A N 1
ATOM 788 C CA . GLU A 1 100 ? -16.346 4.491 16.802 1.00 93.44 100 GLU A CA 1
ATOM 789 C C . GLU A 1 100 ? -15.551 3.739 15.734 1.00 93.44 100 GLU A C 1
ATOM 791 O O . GLU A 1 100 ? -14.431 3.273 15.968 1.00 93.44 100 GLU A O 1
ATOM 796 N N . THR A 1 101 ? -16.123 3.641 14.535 1.00 94.94 101 THR A N 1
ATOM 797 C CA . THR A 1 101 ? -15.423 3.062 13.387 1.00 94.94 101 THR A CA 1
ATOM 798 C C . THR A 1 101 ? -14.408 4.068 12.864 1.00 94.94 101 THR A C 1
ATOM 800 O O . THR A 1 101 ? -14.781 5.031 12.203 1.00 94.94 101 THR A O 1
ATOM 803 N N . ALA A 1 102 ? -13.131 3.834 13.162 1.00 95.44 102 ALA A N 1
ATOM 804 C CA . ALA A 1 102 ? -12.031 4.712 12.776 1.00 95.44 102 ALA A CA 1
ATOM 805 C C . ALA A 1 102 ? -11.523 4.430 11.357 1.00 95.44 102 ALA A C 1
ATOM 807 O O . ALA A 1 102 ? -11.155 5.351 10.640 1.00 95.44 102 ALA A O 1
ATOM 808 N N . VAL A 1 103 ? -11.485 3.157 10.949 1.00 95.69 103 VAL A N 1
ATOM 809 C CA . VAL A 1 103 ? -11.026 2.750 9.611 1.00 95.69 103 VAL A CA 1
ATOM 810 C C . VAL A 1 103 ? -11.936 1.651 9.092 1.00 95.69 103 VAL A C 1
ATOM 812 O O . VAL A 1 103 ? -12.075 0.609 9.733 1.00 95.69 103 VAL A O 1
ATOM 815 N N . LYS A 1 104 ? -12.520 1.865 7.915 1.00 93.81 104 LYS A N 1
ATOM 816 C CA . LYS A 1 104 ? -13.260 0.846 7.169 1.00 93.81 104 LYS A CA 1
ATOM 817 C C . LYS A 1 104 ? -12.377 0.312 6.058 1.00 93.81 104 LYS A C 1
ATOM 819 O O . LYS A 1 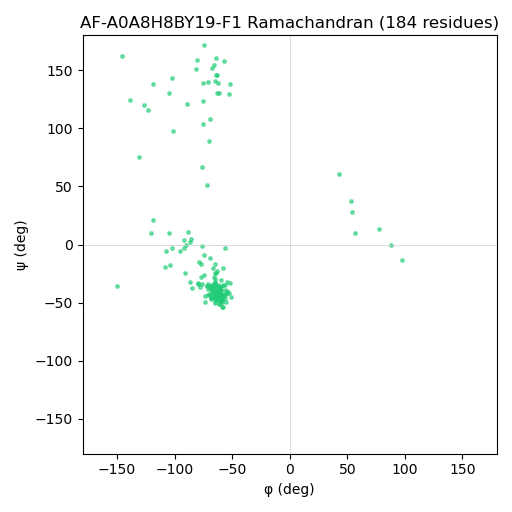104 ? -12.238 0.957 5.031 1.00 93.81 104 LYS A O 1
ATOM 824 N N . TRP A 1 105 ? -11.726 -0.826 6.270 1.00 93.81 105 TRP A N 1
ATOM 825 C CA . TRP A 1 105 ? -10.760 -1.330 5.287 1.00 93.81 105 TRP A CA 1
ATOM 826 C C . TRP A 1 105 ? -11.394 -1.710 3.949 1.00 93.81 105 TRP A C 1
ATOM 828 O O . TRP A 1 105 ? -10.748 -1.529 2.921 1.00 93.81 105 TRP A O 1
ATOM 838 N N . GLU A 1 106 ? -12.660 -2.132 3.964 1.00 90.12 106 GLU A N 1
ATOM 839 C CA . GLU A 1 106 ? -13.468 -2.370 2.761 1.00 90.12 106 GLU A CA 1
ATOM 840 C C . GLU A 1 106 ? -13.613 -1.129 1.866 1.00 90.12 106 GLU A C 1
ATOM 842 O O . GLU A 1 106 ? -13.855 -1.265 0.677 1.00 90.12 106 GLU A O 1
ATOM 847 N N . ASP A 1 107 ? -13.384 0.075 2.400 1.00 88.38 107 ASP A N 1
ATOM 848 C CA . ASP A 1 107 ? -13.421 1.318 1.627 1.00 88.38 107 ASP A CA 1
ATOM 849 C C . ASP A 1 107 ? -12.026 1.767 1.142 1.00 88.38 107 ASP A C 1
ATOM 851 O O . ASP A 1 107 ? -11.923 2.767 0.438 1.00 88.38 107 ASP A O 1
ATOM 855 N N . LEU A 1 108 ? -10.939 1.085 1.544 1.00 89.38 108 LEU A N 1
ATOM 856 C CA . LEU A 1 108 ? -9.543 1.504 1.310 1.00 89.38 108 LEU A CA 1
ATOM 857 C C . LEU A 1 108 ? -9.331 3.019 1.549 1.00 89.38 108 LEU A C 1
ATOM 859 O O . LEU A 1 108 ? -8.953 3.768 0.641 1.00 89.38 108 LEU A O 1
ATOM 863 N N . PRO A 1 109 ? -9.582 3.500 2.778 1.00 88.25 109 PRO A N 1
ATOM 864 C CA . PRO A 1 109 ? -9.811 4.910 3.046 1.00 88.25 109 PRO A CA 1
ATOM 865 C C . PRO A 1 109 ? -8.586 5.741 2.691 1.00 88.25 109 PRO A C 1
ATOM 867 O O . PRO A 1 109 ? -7.455 5.335 2.964 1.00 88.25 109 PRO A O 1
ATOM 870 N N . ILE A 1 110 ? -8.842 6.906 2.090 1.00 86.00 110 ILE A N 1
ATOM 871 C CA . ILE A 1 110 ? -7.867 7.909 1.631 1.00 86.00 110 ILE A CA 1
ATOM 872 C C . ILE A 1 110 ? -6.805 7.402 0.634 1.00 86.00 110 ILE A C 1
ATOM 874 O O . ILE A 1 110 ? -5.872 8.143 0.314 1.00 86.00 110 ILE A O 1
ATOM 878 N N . LEU A 1 111 ? -6.939 6.180 0.099 1.00 87.06 111 LEU A N 1
ATOM 879 C CA . LEU A 1 111 ? -6.029 5.632 -0.911 1.00 87.06 111 LEU A CA 1
ATOM 880 C C . LEU A 1 111 ? -5.989 6.527 -2.155 1.00 87.06 111 LEU A C 1
ATOM 882 O O . LEU A 1 111 ? -4.916 6.985 -2.544 1.00 87.06 111 LEU A O 1
ATOM 886 N N . SER A 1 112 ? -7.155 6.823 -2.740 1.00 77.50 112 SER A N 1
ATOM 887 C CA . SER A 1 112 ? -7.258 7.634 -3.960 1.00 77.50 112 SER A CA 1
ATOM 888 C C . SER A 1 112 ? -6.737 9.057 -3.757 1.00 77.50 112 SER A C 1
ATOM 890 O O . SER A 1 112 ? -5.990 9.559 -4.593 1.00 77.50 112 SER A O 1
ATOM 892 N N . GLN A 1 113 ? -7.043 9.672 -2.611 1.00 79.81 113 GLN A N 1
ATOM 893 C CA . GLN A 1 113 ? -6.523 10.989 -2.227 1.00 79.81 113 GLN A CA 1
ATOM 894 C C . GLN A 1 113 ? -4.992 10.981 -2.138 1.00 79.81 113 GLN A C 1
ATOM 896 O O . GLN A 1 113 ? -4.328 11.829 -2.728 1.00 79.81 113 GLN A O 1
ATOM 901 N N . THR A 1 114 ? -4.420 9.979 -1.462 1.00 79.94 114 THR A N 1
ATOM 902 C CA . THR A 1 114 ? -2.961 9.841 -1.333 1.00 79.94 114 THR A CA 1
ATOM 903 C C . THR A 1 114 ? -2.294 9.637 -2.694 1.00 79.94 114 THR A C 1
ATOM 905 O O . THR A 1 114 ? -1.177 10.095 -2.930 1.00 79.94 114 THR A O 1
ATOM 908 N N . TRP A 1 115 ? -2.968 8.933 -3.600 1.00 76.56 115 TRP A N 1
ATOM 909 C CA . TRP A 1 115 ? -2.441 8.624 -4.922 1.00 76.56 115 TRP A CA 1
ATOM 910 C C . TRP A 1 115 ? -2.525 9.806 -5.876 1.00 76.56 115 TRP A C 1
ATOM 912 O O . TRP A 1 115 ? -1.564 10.035 -6.607 1.00 76.56 115 TRP A O 1
ATOM 922 N N . ALA A 1 116 ? -3.577 10.620 -5.803 1.00 69.81 116 ALA A N 1
ATOM 923 C CA . ALA A 1 116 ? -3.668 11.867 -6.559 1.00 69.81 116 ALA A CA 1
ATOM 924 C C . ALA A 1 116 ? -2.473 12.803 -6.276 1.00 69.81 116 ALA A C 1
ATOM 926 O O . ALA A 1 116 ? -1.950 13.423 -7.191 1.00 69.81 116 ALA A O 1
ATOM 927 N N . GLU A 1 117 ? -1.942 12.825 -5.047 1.00 69.38 117 GLU A N 1
ATOM 928 C CA . GLU A 1 117 ? -0.724 13.586 -4.702 1.00 69.38 117 GLU A CA 1
ATOM 929 C C . GLU A 1 117 ? 0.590 12.958 -5.216 1.00 69.38 117 GLU A C 1
ATOM 931 O O . GLU A 1 117 ? 1.681 13.524 -5.072 1.00 69.38 117 GLU A O 1
ATOM 936 N N . THR A 1 118 ? 0.533 11.733 -5.737 1.00 63.78 118 THR A N 1
ATOM 937 C CA . THR A 1 118 ? 1.686 11.012 -6.307 1.00 63.78 118 THR A CA 1
ATOM 938 C C . THR A 1 118 ? 1.667 10.996 -7.833 1.00 63.78 118 THR A C 1
ATOM 940 O O . THR A 1 118 ? 2.702 10.741 -8.454 1.00 63.78 118 THR A O 1
ATOM 943 N N . VAL A 1 119 ? 0.508 11.283 -8.424 1.00 60.72 119 VAL A N 1
ATOM 944 C CA . VAL A 1 119 ? 0.287 11.394 -9.860 1.00 60.72 119 VAL A CA 1
ATOM 945 C C . VAL A 1 119 ? 0.556 12.844 -10.262 1.00 60.72 119 VAL A C 1
ATOM 947 O O . VAL A 1 119 ? -0.034 13.776 -9.733 1.00 60.72 119 VAL A O 1
ATOM 950 N N . PHE A 1 120 ? 1.511 13.049 -11.165 1.00 58.09 120 PHE A N 1
ATOM 951 C CA . PHE A 1 120 ? 1.797 14.376 -11.706 1.00 58.09 120 PHE A CA 1
ATOM 952 C C . PHE A 1 120 ? 0.714 14.778 -12.709 1.00 58.09 120 PHE A C 1
ATOM 954 O O . PHE A 1 120 ? 0.346 13.961 -13.555 1.00 58.09 120 PHE A O 1
ATOM 961 N N . ASN A 1 121 ? 0.285 16.043 -12.675 1.00 56.56 121 ASN A N 1
ATOM 962 C CA . ASN A 1 121 ? -0.476 16.605 -13.787 1.00 56.56 121 ASN A CA 1
ATOM 963 C C . ASN A 1 121 ? 0.424 16.679 -15.037 1.00 56.56 121 ASN A C 1
ATOM 965 O O . ASN A 1 121 ? 1.657 16.750 -14.955 1.00 56.56 121 ASN A O 1
ATOM 969 N N . TRP A 1 122 ? -0.184 16.664 -16.221 1.00 51.66 122 TRP A N 1
ATOM 970 C CA . TRP A 1 122 ? 0.577 16.650 -17.470 1.00 51.66 122 TRP A CA 1
ATOM 971 C C . TRP A 1 122 ? 1.472 17.882 -17.653 1.00 51.66 122 TRP A C 1
ATOM 973 O O . TRP A 1 122 ? 2.581 17.757 -18.169 1.00 51.66 122 TRP A O 1
ATOM 983 N N . SER A 1 123 ? 1.043 19.065 -17.204 1.00 54.75 123 SER A N 1
ATOM 984 C CA . SER A 1 123 ? 1.883 20.268 -17.261 1.00 54.75 123 SER A CA 1
ATOM 985 C C . SER A 1 123 ? 3.192 20.111 -16.479 1.00 54.75 123 SER A C 1
ATOM 987 O O . SER A 1 123 ? 4.212 20.654 -16.898 1.00 54.75 123 SER A O 1
ATOM 989 N N . ASP A 1 124 ? 3.204 19.325 -15.406 1.00 58.50 124 ASP A N 1
ATOM 990 C CA . ASP A 1 124 ? 4.403 19.032 -14.619 1.00 58.50 124 ASP A CA 1
ATOM 991 C C . ASP A 1 124 ? 5.276 17.954 -15.290 1.00 58.50 124 ASP A C 1
ATOM 993 O O . ASP A 1 124 ? 6.509 18.034 -15.256 1.00 58.50 124 ASP A O 1
ATOM 997 N N . LEU A 1 125 ? 4.651 16.982 -15.969 1.00 56.50 125 LEU A N 1
ATOM 998 C CA . LEU A 1 125 ? 5.345 15.951 -16.754 1.00 56.50 125 LEU A CA 1
ATOM 999 C C . LEU A 1 125 ? 5.984 16.512 -18.037 1.00 56.50 125 LEU A C 1
ATOM 1001 O O . LEU A 1 125 ? 7.086 16.110 -18.399 1.00 56.50 125 LEU A O 1
ATOM 1005 N N . ALA A 1 126 ? 5.321 17.449 -18.716 1.00 54.66 126 ALA A N 1
ATOM 1006 C CA . ALA A 1 126 ? 5.765 18.015 -19.990 1.00 54.66 126 ALA A CA 1
ATOM 1007 C C . ALA A 1 126 ? 6.899 19.045 -19.837 1.00 54.66 126 ALA A C 1
ATOM 1009 O O . ALA A 1 126 ? 7.712 19.214 -20.743 1.00 54.66 126 ALA A O 1
ATOM 1010 N N . ASN A 1 127 ? 6.970 19.732 -18.692 1.00 55.88 127 ASN A N 1
ATOM 1011 C CA . ASN A 1 127 ? 7.932 20.815 -18.459 1.00 55.88 127 ASN A CA 1
ATOM 1012 C C . ASN A 1 127 ? 9.262 20.357 -17.848 1.00 55.88 127 ASN A C 1
ATOM 1014 O O . ASN A 1 127 ? 10.147 21.183 -17.616 1.00 55.88 127 ASN A O 1
ATOM 1018 N N . THR A 1 128 ? 9.436 19.063 -17.579 1.00 51.41 128 THR A N 1
ATOM 1019 C CA . THR A 1 128 ? 10.689 18.543 -17.034 1.00 51.41 128 THR A CA 1
ATOM 1020 C C . THR A 1 128 ? 11.255 17.458 -17.945 1.00 51.41 128 THR A C 1
ATOM 1022 O O . THR A 1 128 ? 10.709 16.367 -18.050 1.00 51.41 128 THR A O 1
ATOM 1025 N N . GLU A 1 129 ? 12.434 17.706 -18.534 1.00 44.88 129 GLU A N 1
ATOM 1026 C CA . GLU A 1 129 ? 13.260 16.681 -19.214 1.00 44.88 129 GLU A CA 1
ATOM 1027 C C . GLU A 1 129 ? 13.616 15.481 -18.291 1.00 44.88 129 GLU A C 1
ATOM 1029 O O . GLU A 1 129 ? 14.252 14.515 -18.712 1.00 44.88 129 GLU A O 1
ATOM 1034 N N . SER A 1 130 ? 13.209 15.547 -17.018 1.00 45.75 130 SER A N 1
ATOM 1035 C CA . SER A 1 130 ? 13.413 14.602 -15.923 1.00 45.75 130 SER A CA 1
ATOM 1036 C C . SER A 1 130 ? 12.116 14.055 -15.304 1.00 45.75 130 SER A C 1
ATOM 1038 O O . SER A 1 130 ? 12.187 13.405 -14.255 1.00 45.75 130 SER A O 1
ATOM 1040 N N . ALA A 1 131 ? 10.944 14.289 -15.906 1.00 54.62 131 ALA A N 1
ATOM 1041 C CA . ALA A 1 131 ? 9.686 13.747 -15.408 1.00 54.62 131 ALA A CA 1
ATOM 1042 C C . ALA A 1 131 ? 9.799 12.227 -15.231 1.00 54.62 131 ALA A C 1
ATOM 1044 O O . ALA A 1 131 ? 10.227 11.503 -16.132 1.00 54.62 131 ALA A O 1
ATOM 1045 N N . ASN A 1 132 ? 9.418 11.721 -14.056 1.00 65.25 132 ASN A N 1
ATOM 1046 C CA . ASN A 1 132 ? 9.397 10.293 -13.735 1.00 65.25 132 ASN A CA 1
ATOM 1047 C C . ASN A 1 132 ? 8.247 9.581 -14.478 1.00 65.25 132 ASN A C 1
ATOM 1049 O O . ASN A 1 132 ? 7.447 8.879 -13.863 1.00 65.25 132 ASN A O 1
ATOM 1053 N N . LEU A 1 133 ? 8.152 9.773 -15.796 1.00 65.12 133 LEU A N 1
ATOM 1054 C CA . LEU A 1 133 ? 7.132 9.217 -16.675 1.00 65.12 133 LEU A CA 1
ATOM 1055 C C . LEU A 1 133 ? 7.039 7.687 -16.550 1.00 65.12 133 LEU A C 1
ATOM 1057 O O . LEU A 1 133 ? 5.924 7.192 -16.404 1.00 65.12 133 LEU A O 1
ATOM 1061 N N . PRO A 1 134 ? 8.151 6.920 -16.466 1.00 72.44 134 PRO A N 1
ATOM 1062 C CA . PRO A 1 134 ? 8.059 5.489 -16.180 1.00 72.44 134 PRO A CA 1
ATOM 1063 C C . PRO A 1 134 ? 7.387 5.193 -14.835 1.00 72.44 134 PRO A C 1
ATOM 1065 O O . PRO A 1 134 ? 6.595 4.264 -14.732 1.00 72.44 134 PRO A O 1
ATOM 1068 N N . GLY A 1 135 ? 7.672 5.990 -13.801 1.00 76.75 135 GLY A N 1
ATOM 1069 C CA . GLY A 1 135 ? 7.031 5.840 -12.497 1.00 76.75 135 GLY A CA 1
ATOM 1070 C C . GLY A 1 135 ? 5.540 6.153 -12.528 1.00 76.75 135 GLY A C 1
ATOM 1071 O O . GLY A 1 135 ? 4.756 5.417 -11.935 1.00 76.75 135 GLY A O 1
ATOM 1072 N N . HIS A 1 136 ? 5.154 7.192 -13.266 1.00 74.94 136 HIS A N 1
ATOM 1073 C CA . HIS A 1 136 ? 3.758 7.535 -13.506 1.00 74.94 136 HIS A CA 1
ATOM 1074 C C . HIS A 1 136 ? 3.019 6.398 -14.233 1.00 74.94 136 HIS A C 1
ATOM 1076 O O . HIS A 1 136 ? 2.023 5.903 -13.716 1.00 74.94 136 HIS A O 1
ATOM 1082 N N . ILE A 1 137 ? 3.559 5.887 -15.349 1.00 75.75 137 ILE A N 1
ATOM 1083 C CA . ILE A 1 137 ? 2.982 4.752 -16.097 1.00 75.75 137 ILE A CA 1
ATOM 1084 C C . ILE A 1 137 ? 2.822 3.516 -15.201 1.00 75.75 137 ILE A C 1
ATOM 1086 O O . ILE A 1 137 ? 1.785 2.854 -15.218 1.00 75.75 137 ILE A O 1
ATOM 1090 N N . ASN A 1 138 ? 3.827 3.199 -14.384 1.00 83.38 138 ASN A N 1
ATOM 1091 C CA . ASN A 1 138 ? 3.758 2.047 -13.486 1.00 83.38 138 ASN A CA 1
ATOM 1092 C C . ASN A 1 138 ? 2.683 2.222 -12.405 1.00 83.38 138 ASN A C 1
ATOM 1094 O O . ASN A 1 138 ? 1.953 1.280 -12.100 1.00 83.38 138 ASN A O 1
ATOM 1098 N N . HIS A 1 139 ? 2.568 3.418 -11.829 1.00 80.75 139 HIS A N 1
ATOM 1099 C CA . HIS A 1 139 ? 1.531 3.723 -10.847 1.00 80.75 139 HIS A CA 1
ATOM 1100 C C . HIS A 1 139 ? 0.127 3.601 -11.463 1.00 80.75 139 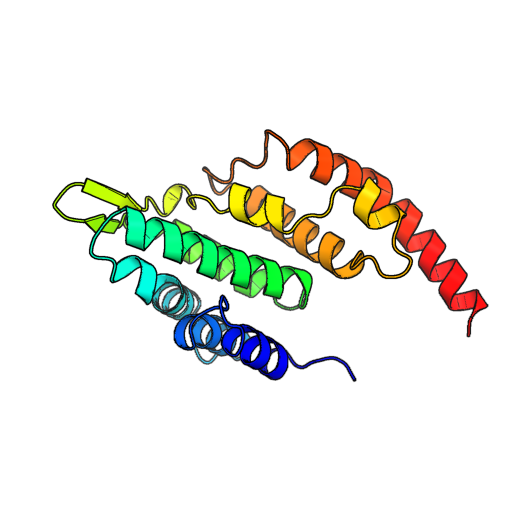HIS A C 1
ATOM 1102 O O . HIS A 1 139 ? -0.759 2.952 -10.903 1.00 80.75 139 HIS A O 1
ATOM 1108 N N . MET A 1 140 ? -0.040 4.127 -12.675 1.00 76.62 140 MET A N 1
ATOM 1109 C CA . MET A 1 140 ? -1.254 4.024 -13.481 1.00 76.62 140 MET A CA 1
ATOM 1110 C C . MET A 1 140 ? -1.649 2.575 -13.780 1.00 76.62 140 MET A C 1
ATOM 1112 O O . MET A 1 140 ? -2.793 2.175 -13.557 1.00 76.62 140 MET A O 1
ATOM 1116 N N . ALA A 1 141 ? -0.693 1.749 -14.206 1.00 80.88 141 ALA A N 1
ATOM 1117 C CA . ALA A 1 141 ? -0.926 0.331 -14.465 1.00 80.88 141 ALA A CA 1
ATOM 1118 C C . ALA A 1 141 ? -1.382 -0.424 -13.204 1.00 80.88 141 ALA A C 1
ATOM 1120 O O . ALA A 1 141 ? -2.293 -1.251 -13.268 1.00 80.88 141 ALA A O 1
ATOM 1121 N N . PHE A 1 142 ? -0.788 -0.123 -12.047 1.00 86.69 142 PHE A N 1
ATOM 1122 C CA . PHE A 1 142 ? -1.206 -0.712 -10.774 1.00 86.69 142 PHE A CA 1
ATOM 1123 C C . PHE A 1 142 ? -2.625 -0.274 -10.375 1.00 86.69 142 PHE A C 1
ATOM 1125 O O . PHE A 1 142 ? -3.432 -1.096 -9.941 1.00 86.69 142 PHE A O 1
ATOM 1132 N N . THR A 1 143 ? -2.962 0.996 -10.597 1.00 81.19 143 THR A N 1
ATOM 1133 C CA . THR A 1 143 ? -4.303 1.542 -10.337 1.00 81.19 143 THR A CA 1
ATOM 1134 C C . THR A 1 143 ? -5.377 0.883 -11.200 1.00 81.19 143 THR A C 1
ATOM 1136 O O . THR A 1 143 ? -6.434 0.486 -10.701 1.00 81.19 143 THR A O 1
ATOM 1139 N N . ALA A 1 144 ? -5.081 0.665 -12.482 1.00 77.62 144 ALA A N 1
ATOM 1140 C CA . ALA A 1 144 ? -5.961 -0.074 -13.380 1.00 77.62 144 ALA A CA 1
ATOM 1141 C C . ALA A 1 144 ? -6.185 -1.520 -12.899 1.00 77.62 144 ALA A C 1
ATOM 1143 O O . ALA A 1 144 ? -7.315 -2.009 -12.926 1.00 77.62 144 ALA A O 1
ATOM 1144 N N . LYS A 1 145 ? -5.142 -2.194 -12.388 1.00 84.12 145 LYS A N 1
ATOM 1145 C CA . LYS A 1 145 ? -5.268 -3.541 -11.804 1.00 84.12 145 LYS A CA 1
ATOM 1146 C C . LYS A 1 145 ? -6.178 -3.567 -10.572 1.00 84.12 145 LYS A C 1
ATOM 1148 O O . LYS A 1 145 ? -6.992 -4.482 -10.461 1.00 84.12 145 LYS A O 1
ATOM 1153 N N . LEU A 1 146 ? -6.074 -2.585 -9.673 1.00 81.50 146 LEU A N 1
ATOM 1154 C CA . LEU A 1 146 ? -6.983 -2.466 -8.522 1.00 81.50 146 LEU A CA 1
ATOM 1155 C C . LEU A 1 146 ? -8.433 -2.275 -8.963 1.00 81.50 146 LEU A C 1
ATOM 1157 O O . LEU A 1 146 ? -9.320 -2.982 -8.488 1.00 81.50 146 LEU A O 1
ATOM 1161 N N . THR A 1 147 ? -8.655 -1.372 -9.917 1.00 75.06 147 THR A N 1
ATOM 1162 C CA . THR A 1 147 ? -9.989 -1.088 -10.463 1.00 75.06 147 THR A CA 1
ATOM 1163 C C . THR A 1 147 ? -10.591 -2.336 -11.118 1.00 75.06 147 THR A C 1
ATOM 1165 O O . THR A 1 147 ? -11.747 -2.677 -10.878 1.00 75.06 147 THR A O 1
ATOM 1168 N N . ALA A 1 148 ? -9.786 -3.098 -11.868 1.00 74.50 148 ALA A N 1
ATOM 1169 C CA . ALA A 1 148 ? -10.209 -4.348 -12.501 1.00 74.50 148 ALA A CA 1
ATOM 1170 C C . ALA A 1 148 ? -10.571 -5.463 -11.501 1.00 74.50 148 ALA A C 1
ATOM 1172 O O . ALA A 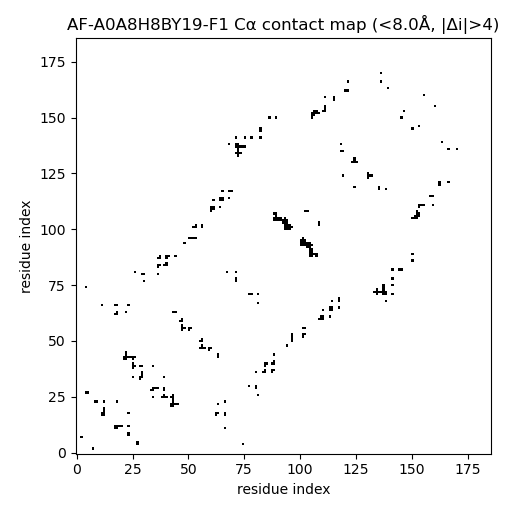1 148 ? -11.356 -6.351 -11.835 1.00 74.50 148 ALA A O 1
ATOM 1173 N N . LYS A 1 149 ? -10.034 -5.432 -10.273 1.00 74.00 149 LYS A N 1
ATOM 1174 C CA . LYS A 1 149 ? -10.429 -6.351 -9.190 1.00 74.00 149 LYS A CA 1
ATOM 1175 C C . LYS A 1 149 ? -11.779 -5.988 -8.558 1.00 74.00 149 LYS A C 1
ATOM 1177 O O . LYS A 1 149 ? -12.226 -6.721 -7.681 1.00 74.00 149 LYS A O 1
ATOM 1182 N N . ALA A 1 150 ? -12.425 -4.911 -9.019 1.00 60.09 150 ALA A N 1
ATOM 1183 C CA . ALA A 1 150 ? -13.721 -4.432 -8.548 1.00 60.09 150 ALA A CA 1
ATOM 1184 C C . ALA A 1 150 ? -13.767 -4.223 -7.027 1.00 60.09 150 ALA A C 1
ATOM 1186 O O . ALA A 1 150 ? -14.779 -4.517 -6.398 1.00 60.09 150 ALA A O 1
ATOM 1187 N N . ILE A 1 151 ? -12.665 -3.738 -6.443 1.00 63.75 151 ILE A N 1
ATOM 1188 C CA . ILE A 1 151 ? -12.626 -3.350 -5.034 1.00 63.75 151 ILE A CA 1
ATOM 1189 C C . ILE A 1 151 ? -13.499 -2.090 -4.873 1.00 63.75 151 ILE A C 1
ATOM 1191 O O . ILE A 1 151 ? -13.107 -1.034 -5.381 1.00 63.75 151 ILE A O 1
ATOM 1195 N N . PRO A 1 152 ? -14.687 -2.172 -4.242 1.00 49.78 152 PRO A N 1
ATOM 1196 C CA . PRO A 1 152 ? -15.539 -1.006 -4.028 1.00 49.78 152 PRO A CA 1
ATOM 1197 C C . PRO A 1 152 ? -14.812 -0.007 -3.115 1.00 49.78 152 PRO A C 1
ATOM 1199 O O . PRO A 1 152 ? -14.047 -0.413 -2.253 1.00 49.78 152 PRO A O 1
ATOM 1202 N N . GLY A 1 153 ? -15.006 1.299 -3.309 1.00 51.03 153 GLY A N 1
ATOM 1203 C CA . GLY A 1 153 ? -14.433 2.331 -2.423 1.00 51.03 153 GLY A CA 1
ATOM 1204 C C . GLY A 1 153 ? -13.129 2.975 -2.900 1.00 51.03 153 GLY A C 1
ATOM 1205 O O . GLY A 1 153 ? -12.790 4.066 -2.447 1.00 51.03 153 GLY A O 1
ATOM 1206 N N . ALA A 1 154 ? -12.456 2.406 -3.905 1.00 53.38 154 ALA A N 1
ATOM 1207 C CA . ALA A 1 154 ? -11.409 3.115 -4.634 1.00 53.38 154 ALA A CA 1
ATOM 1208 C C . ALA A 1 154 ? -12.048 4.124 -5.615 1.00 53.38 154 ALA A C 1
ATOM 1210 O O . ALA A 1 154 ? -12.036 3.940 -6.830 1.00 53.38 154 ALA A O 1
ATOM 1211 N N . ASP A 1 155 ? -12.699 5.157 -5.072 1.00 52.59 155 ASP A N 1
ATOM 1212 C CA . ASP A 1 155 ? -13.265 6.265 -5.842 1.00 52.59 155 ASP A CA 1
ATOM 1213 C C . ASP A 1 155 ? -12.114 7.103 -6.410 1.00 52.59 155 ASP A C 1
ATOM 1215 O O . ASP A 1 155 ? -11.576 8.013 -5.772 1.00 52.59 155 ASP A O 1
ATOM 1219 N N . PHE A 1 156 ? -11.676 6.714 -7.603 1.00 56.19 156 PHE A N 1
ATOM 1220 C CA . PHE A 1 156 ? -10.720 7.458 -8.405 1.00 56.19 156 PHE A CA 1
ATOM 1221 C C . PHE A 1 156 ? -11.414 8.493 -9.320 1.00 56.19 156 PHE A C 1
ATOM 1223 O O . PHE A 1 156 ? -10.757 9.047 -10.197 1.00 56.19 156 PHE A O 1
ATOM 1230 N N . ILE A 1 157 ? -12.717 8.770 -9.152 1.00 46.34 157 ILE A N 1
ATOM 1231 C CA . ILE A 1 157 ? -13.565 9.281 -10.246 1.00 46.34 157 ILE A CA 1
ATOM 1232 C C . ILE A 1 157 ? -13.658 10.818 -10.344 1.00 46.34 157 ILE A C 1
ATOM 1234 O O . ILE A 1 157 ? -14.265 11.322 -11.277 1.00 46.34 157 ILE A O 1
ATOM 1238 N N . SER A 1 158 ? -13.052 11.619 -9.451 1.00 47.56 158 SER A N 1
ATOM 1239 C CA . SER A 1 158 ? -13.270 13.088 -9.510 1.00 47.56 158 SER A CA 1
ATOM 1240 C C . SER A 1 158 ? -12.102 13.951 -10.003 1.00 47.56 158 SER A C 1
ATOM 1242 O O . SER A 1 158 ? -12.343 15.085 -10.398 1.00 47.56 158 SER A O 1
ATOM 1244 N N . HIS A 1 159 ? -10.861 13.455 -9.988 1.00 46.47 159 HIS A N 1
ATOM 1245 C CA . HIS A 1 159 ? -9.678 14.162 -10.527 1.00 46.47 159 HIS A CA 1
ATOM 1246 C C . HIS A 1 159 ? -8.622 13.194 -11.051 1.00 46.47 159 HIS A C 1
ATOM 1248 O O . HIS A 1 159 ? -7.997 13.451 -12.075 1.00 46.47 159 HIS A O 1
ATOM 1254 N N . ALA A 1 160 ? -8.474 12.048 -10.381 1.00 49.12 160 ALA A N 1
ATOM 1255 C CA . ALA A 1 160 ? -7.640 10.984 -10.899 1.00 49.12 160 ALA A CA 1
ATOM 1256 C C . ALA A 1 160 ? -8.196 10.463 -12.230 1.00 49.12 160 ALA A C 1
ATOM 1258 O O . ALA A 1 160 ? -7.389 10.231 -13.099 1.00 49.12 160 ALA A O 1
ATOM 1259 N N . GLU A 1 161 ? -9.510 10.353 -12.460 1.00 48.97 161 GLU A N 1
ATOM 1260 C CA . GLU A 1 161 ? -10.063 9.874 -13.742 1.00 48.97 161 GLU A CA 1
ATOM 1261 C C . GLU A 1 161 ? -9.673 10.734 -14.953 1.00 48.97 161 GLU A C 1
ATOM 1263 O O . GLU A 1 161 ? -9.260 10.164 -15.955 1.00 48.97 161 GLU A O 1
ATOM 1268 N N . ASP A 1 162 ? -9.702 12.069 -14.860 1.00 51.78 162 ASP A N 1
ATOM 1269 C CA . ASP A 1 162 ? -9.275 12.949 -15.962 1.00 51.78 162 ASP A CA 1
ATOM 1270 C C . ASP A 1 162 ? -7.766 12.831 -16.226 1.00 51.78 162 ASP A C 1
ATOM 1272 O O . ASP A 1 162 ? -7.341 12.672 -17.372 1.00 51.78 162 ASP A O 1
ATOM 1276 N N . ASP A 1 163 ? -6.949 12.834 -15.167 1.00 51.66 163 ASP A N 1
ATOM 1277 C CA . ASP A 1 163 ? -5.495 12.661 -15.276 1.00 51.66 163 ASP A CA 1
ATOM 1278 C C . ASP A 1 163 ? -5.120 11.233 -15.717 1.00 51.66 163 ASP A C 1
ATOM 1280 O O . ASP A 1 163 ? -4.185 11.038 -16.494 1.00 51.66 163 ASP A O 1
ATOM 1284 N N . MET A 1 164 ? -5.877 10.227 -15.273 1.00 52.03 164 MET A N 1
ATOM 1285 C CA . MET A 1 164 ? -5.741 8.814 -15.628 1.00 52.03 164 MET A CA 1
ATOM 1286 C C . MET A 1 164 ? -6.116 8.589 -17.086 1.00 52.03 164 MET A C 1
ATOM 1288 O O . MET A 1 164 ? -5.382 7.911 -17.802 1.00 52.03 164 MET A O 1
ATOM 1292 N N . TRP A 1 165 ? -7.240 9.152 -17.528 1.00 52.38 165 TRP A N 1
ATOM 1293 C CA . TRP A 1 165 ? -7.725 9.076 -18.900 1.00 52.38 165 TRP A CA 1
ATOM 1294 C C . TRP A 1 165 ? -6.755 9.772 -19.854 1.00 52.38 165 TRP A C 1
ATOM 1296 O O . TRP A 1 165 ? -6.317 9.174 -20.838 1.00 52.38 165 TRP A O 1
ATOM 1306 N N . TYR A 1 166 ? -6.322 10.988 -19.508 1.00 55.56 166 TYR A N 1
ATOM 1307 C CA . TYR A 1 166 ? -5.339 11.742 -20.281 1.00 55.56 166 TYR A CA 1
ATOM 1308 C C . TYR A 1 166 ? -3.991 11.009 -20.373 1.00 55.56 166 TYR A C 1
ATOM 1310 O O . TYR A 1 166 ? -3.400 10.909 -21.452 1.00 55.56 166 TYR A O 1
ATOM 1318 N N . ALA A 1 167 ? -3.517 10.431 -19.264 1.00 52.72 167 ALA A N 1
ATOM 1319 C CA . ALA A 1 167 ? -2.316 9.604 -19.247 1.00 52.72 167 ALA A CA 1
ATOM 1320 C C . ALA A 1 167 ? -2.460 8.351 -20.125 1.00 52.72 167 ALA A C 1
ATOM 1322 O O . ALA A 1 167 ? -1.546 8.032 -20.888 1.00 52.72 167 ALA A O 1
ATOM 1323 N N . PHE A 1 168 ? -3.594 7.647 -20.062 1.00 52.31 168 PHE A N 1
ATOM 1324 C CA . PHE A 1 168 ? -3.845 6.438 -20.853 1.00 52.31 168 PHE A CA 1
ATOM 1325 C C . PHE A 1 168 ? -3.884 6.708 -22.361 1.00 52.31 168 PHE A C 1
ATOM 1327 O O . PHE A 1 168 ? -3.279 5.946 -23.115 1.00 52.31 168 PHE A O 1
ATOM 1334 N N . GLU A 1 169 ? -4.536 7.785 -22.808 1.00 59.53 169 GLU A N 1
ATOM 1335 C CA . GLU A 1 169 ? -4.592 8.144 -24.234 1.00 59.53 169 GLU A CA 1
ATOM 1336 C C . GLU A 1 169 ? -3.215 8.525 -24.796 1.00 59.53 169 GLU A C 1
ATOM 1338 O O . GLU A 1 169 ? -2.903 8.207 -25.942 1.00 59.53 169 GLU A O 1
ATOM 1343 N N . LYS A 1 170 ? -2.371 9.187 -23.996 1.00 58.16 170 LYS A N 1
ATOM 1344 C CA . LYS A 1 170 ? -1.085 9.731 -24.463 1.00 58.16 170 LYS A CA 1
ATOM 1345 C C . LYS A 1 170 ? 0.097 8.774 -24.311 1.00 58.16 170 LYS A C 1
ATOM 1347 O O . LYS A 1 170 ? 1.070 8.886 -25.057 1.00 58.16 170 LYS A O 1
ATOM 1352 N N . THR A 1 171 ? 0.027 7.812 -23.390 1.00 57.59 171 THR A N 1
ATOM 1353 C CA . THR A 1 171 ? 1.129 6.872 -23.102 1.00 57.59 171 THR A CA 1
ATOM 1354 C C . THR A 1 171 ? 1.623 6.075 -24.328 1.00 57.59 171 THR A C 1
ATOM 1356 O O . THR A 1 171 ? 2.843 5.969 -24.482 1.00 57.59 171 THR A O 1
ATOM 1359 N N . PRO A 1 172 ? 0.762 5.526 -25.215 1.00 55.88 172 PRO A N 1
ATOM 1360 C CA . PRO A 1 172 ? 1.211 4.747 -26.375 1.00 55.88 172 PRO A CA 1
ATOM 1361 C C . PRO A 1 172 ? 2.028 5.561 -27.389 1.00 55.88 172 PRO A C 1
ATOM 1363 O O . PRO A 1 172 ? 3.093 5.112 -27.803 1.00 55.88 172 PRO A O 1
ATOM 1366 N N . GLU A 1 173 ? 1.568 6.768 -27.732 1.00 59.06 173 GLU A N 1
ATOM 1367 C CA . GLU A 1 173 ? 2.249 7.679 -28.670 1.00 59.06 173 GLU A CA 1
ATOM 1368 C C . GLU A 1 173 ? 3.640 8.080 -28.135 1.00 59.06 173 GLU A C 1
ATOM 1370 O O . GLU A 1 173 ? 4.639 8.080 -28.855 1.00 59.06 173 GLU A O 1
ATOM 1375 N N . LEU A 1 174 ? 3.727 8.342 -26.827 1.00 53.75 174 LEU A N 1
ATOM 1376 C CA . LEU A 1 174 ? 4.943 8.808 -26.152 1.00 53.75 174 LEU A CA 1
ATOM 1377 C C . LEU A 1 174 ? 5.985 7.702 -25.917 1.00 53.75 174 LEU A C 1
ATOM 1379 O O . LEU A 1 174 ? 7.191 7.959 -25.965 1.00 53.75 174 LEU A O 1
ATOM 1383 N N . ALA A 1 175 ? 5.549 6.463 -25.668 1.00 51.03 175 ALA A N 1
ATOM 1384 C CA . ALA A 1 175 ? 6.452 5.315 -25.558 1.00 51.03 175 ALA A CA 1
ATOM 1385 C C . ALA A 1 175 ? 7.166 5.021 -26.892 1.00 51.03 175 ALA A C 1
ATOM 1387 O O . ALA A 1 175 ? 8.326 4.599 -26.903 1.00 51.03 175 ALA A O 1
ATOM 1388 N N . GLU A 1 176 ? 6.491 5.271 -28.015 1.00 58.09 176 GLU A N 1
ATOM 1389 C CA . GLU A 1 176 ? 7.031 5.102 -29.363 1.00 58.09 176 GLU A CA 1
ATOM 1390 C C . GLU A 1 176 ? 8.045 6.206 -29.721 1.00 58.09 176 GLU A C 1
ATOM 1392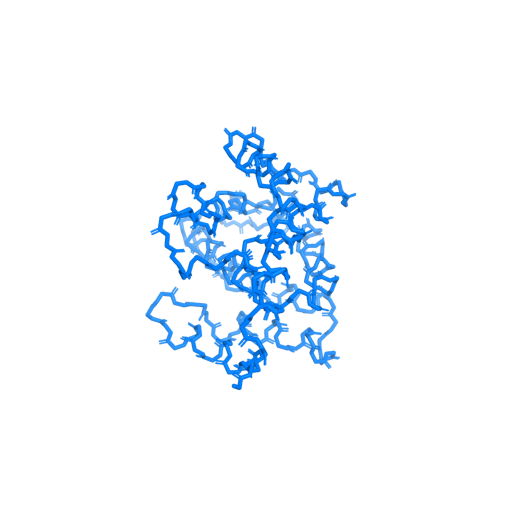 O O . GLU A 1 176 ? 9.154 5.905 -30.180 1.00 58.09 176 GLU A O 1
ATOM 1397 N N . GLU A 1 177 ? 7.747 7.474 -29.412 1.00 56.25 177 GLU A N 1
ATOM 1398 C CA . GLU A 1 177 ? 8.684 8.593 -29.606 1.00 56.25 177 GLU A CA 1
ATOM 1399 C C . GLU A 1 177 ? 9.985 8.422 -28.807 1.00 56.25 177 GLU A C 1
ATOM 1401 O O . GLU A 1 177 ? 11.079 8.592 -29.352 1.00 56.25 177 GLU A O 1
ATOM 1406 N N . LEU A 1 178 ? 9.905 8.026 -27.533 1.00 49.59 178 LEU A N 1
ATOM 1407 C CA . LEU A 1 178 ? 11.088 7.859 -26.681 1.00 49.59 178 LEU A CA 1
ATOM 1408 C C . LEU A 1 178 ? 11.968 6.678 -27.101 1.00 49.59 178 LEU A C 1
ATOM 1410 O O . LEU A 1 178 ? 13.194 6.797 -27.064 1.00 49.59 178 LEU A O 1
ATOM 1414 N N . ASN A 1 179 ? 11.376 5.562 -27.540 1.00 50.72 179 ASN A N 1
ATOM 1415 C CA . ASN A 1 179 ? 12.134 4.449 -28.122 1.00 50.72 179 ASN A CA 1
ATOM 1416 C C . ASN A 1 179 ? 12.884 4.889 -29.384 1.00 50.72 179 ASN A C 1
ATOM 1418 O O . ASN A 1 179 ? 14.040 4.513 -29.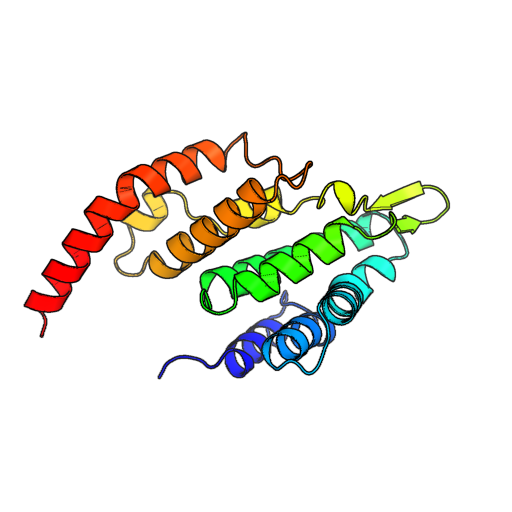589 1.00 50.72 179 ASN A O 1
ATOM 1422 N N . THR A 1 180 ? 12.258 5.749 -30.187 1.00 52.84 180 THR A N 1
ATOM 1423 C CA . THR A 1 180 ? 12.873 6.326 -31.384 1.00 52.84 180 THR A CA 1
ATOM 1424 C C . THR A 1 180 ? 14.021 7.273 -31.012 1.00 52.84 180 THR A C 1
ATOM 1426 O O . THR A 1 180 ? 15.121 7.154 -31.547 1.00 52.84 180 THR A O 1
ATOM 1429 N N . MET A 1 181 ? 13.833 8.156 -30.027 1.00 43.38 181 MET A N 1
ATOM 1430 C CA . MET A 1 181 ? 14.883 9.065 -29.541 1.00 43.38 181 MET A CA 1
ATOM 1431 C C . MET A 1 181 ? 16.054 8.342 -28.857 1.00 43.38 181 MET A C 1
ATOM 1433 O O . MET A 1 181 ? 17.200 8.771 -28.997 1.00 43.38 181 MET A O 1
ATOM 1437 N N . ALA A 1 182 ? 15.797 7.256 -28.124 1.00 43.81 182 ALA A N 1
ATOM 1438 C CA . ALA A 1 182 ? 16.833 6.433 -27.503 1.00 43.81 182 ALA A CA 1
ATOM 1439 C C . ALA A 1 182 ? 17.672 5.683 -28.551 1.00 43.81 182 ALA A C 1
ATOM 1441 O O . ALA A 1 182 ? 18.891 5.617 -28.409 1.00 43.81 182 ALA A O 1
ATOM 1442 N N . ALA A 1 183 ? 17.047 5.200 -29.631 1.00 49.59 183 ALA A N 1
ATOM 1443 C CA . ALA A 1 183 ? 17.745 4.589 -30.764 1.00 49.59 183 ALA A CA 1
ATOM 1444 C C . ALA A 1 183 ? 18.628 5.587 -31.539 1.00 49.59 183 ALA A C 1
ATOM 1446 O O . ALA A 1 183 ? 19.645 5.192 -32.094 1.00 49.59 183 ALA A O 1
ATOM 1447 N N . PHE A 1 184 ? 18.282 6.879 -31.543 1.00 42.56 184 PHE A N 1
ATOM 1448 C CA . PHE A 1 184 ? 19.107 7.943 -32.135 1.00 42.56 184 PHE A CA 1
ATOM 1449 C C . PHE A 1 184 ? 20.285 8.395 -31.254 1.00 42.56 184 PHE A C 1
ATOM 1451 O O . PHE A 1 184 ? 21.170 9.101 -31.736 1.00 42.56 184 PHE A O 1
ATOM 1458 N N . ARG A 1 185 ? 20.289 8.039 -29.962 1.00 39.19 185 ARG A N 1
ATOM 1459 C CA . ARG A 1 185 ? 21.339 8.409 -28.994 1.00 39.19 185 ARG A CA 1
ATOM 1460 C C . ARG A 1 185 ? 22.333 7.272 -28.694 1.00 39.19 185 ARG A C 1
ATOM 1462 O O . ARG A 1 185 ? 23.262 7.510 -27.922 1.00 39.19 185 ARG A O 1
ATOM 1469 N N . ALA A 1 186 ? 22.138 6.082 -29.266 1.00 43.31 186 ALA A N 1
ATOM 1470 C CA . ALA A 1 186 ? 23.027 4.917 -29.168 1.00 43.31 186 ALA A CA 1
ATOM 1471 C C . ALA A 1 186 ? 23.913 4.789 -30.415 1.00 43.31 186 ALA A C 1
ATOM 1473 O O . ALA A 1 186 ? 25.080 4.368 -30.250 1.00 43.31 186 ALA A O 1
#

Radius of gyration: 17.35 Å; Cα contacts (8 Å, |Δi|>4): 191; chains: 1; bounding box: 40×36×54 Å

Nearest PDB structures (foldseek):
  3v6a-assembly1_A  TM=2.501E-01  e=1.580E+00  Homo sapiens
  3u0r-assembly1_A  TM=2.489E-01  e=1.818E+00  Homo sapiens
  8gji-assembly1_A  TM=2.510E-01  e=8.937E+00  synthetic construct

Mean predicted aligned error: 8.7 Å

pLDDT: mean 79.4, std 18.5, range [39.19, 98.38]

Foldseek 3Di:
DQDDLVNVLVVQCVDPLHDPPQLSVLVVCLVVVVDDLLRSLCSNCVQLLVDQDLVSNVSNLLRSLLVLLQCQLRPLVCLVSSLSSLVSQLPDPFRDHPNDRSGNSLQSPCNLVSNVVVADAVVVQVPDPPRSLSSNVSSLVSLVVNVVVVSHNNPNDPPNCVRSVVSVVCVVVVVVVVVVVVVVVD

Secondary structure (DSSP, 8-state):
-PPPHHHHHHHHHTSTTPPPHHHHHHHHHHHHTSS-HHHHHHHHTHHHHT-SSHHHHHHHHHHHHHHHHHHHHH-GGGHHHHHHHHHHHHTSPPEEETTEEEE-GGG-TTHHHHHHTTSPPHHHHHT-TT--HHHHHHHHHHHHHHHHTT-TT---TTTHHHHHHHHHHHHHHHHHHHHHHHHT--

Solvent-accessible surface area (backbone atoms only — not comparable to full-atom values): 10278 Å² total; per-residue (Å²): 131,84,79,50,71,65,64,46,43,54,54,40,40,71,35,98,86,38,43,56,68,58,42,47,47,17,54,50,27,40,76,72,62,78,27,54,51,63,55,18,26,52,45,41,45,40,68,39,74,66,37,88,45,53,71,55,24,55,62,40,45,46,40,52,42,42,50,50,49,56,46,33,19,72,42,59,92,47,41,66,63,53,46,52,21,50,55,44,39,32,72,40,82,58,41,69,45,100,88,39,82,58,40,53,29,56,34,48,68,64,39,46,64,40,44,50,77,69,50,76,56,64,74,62,45,74,73,33,105,75,43,61,54,70,31,48,54,29,35,51,54,48,50,51,53,49,57,73,68,65,59,62,56,65,68,43,75,89,58,46,40,61,56,49,51,53,47,61,72,46,46,65,65,50,56,52,52,50,55,52,55,52,64,74,74,110